Protein AF-A0A957KXE4-F1 (afdb_monomer_lite)

Sequence (363 aa):
RPVARRTVNRLFWLLVTSSTLFYLAFLLLGLVLGNSSLTKAIPIQIVVSLGQARALILAFSGTFLLISFWAYFTVLWRSLNWRSWREKIGEATPAGFWLASSFALLVGTFQGLLQIIPATAQILTLPEEIPNIHAQLNMIGGIMLALIGVVYLLLPDLVGQRPSARWRRFSLGGIAGGIAGYYVVTLATGLLRLGYLRQGLNDEAAAARLGWVAPTLAMITAIPMLLGYLAFGLAIWRSTADYRAAWWADMRQLPVRTNGVAAAWRQRIPITYLLAAEAMSGLFGFPGLGWILSGRPILGLPLMLTGPAVAWAVIPLLFSPYGDGPLLAWGRYALLVYLLVSTLLSVGGLWLSSYRTAAVKAS

Secondary structure (DSSP, 8-state):
-PPPHHHHHHHHHHHHHHHHHHHHHHHHHHHHHHHHHHTS---HHHHHHHHHHHHHHHHHHHHHHHHHHHHHHHHHHHHS-TTSHHHHHHTT-HHHHHHHHHHHHHHHHHHHHHHHSHHHHHHHHSSTHHHHHHHHIIIIIIIIHHHHHHHHHHHHHHHS-PPPHHHHHHHHHHHHHHHHHHHHHHHHHHHHHHHHHHTT--HHHHHHHHTTHHHHHHHHHHHHHHHHHHHHHHHHHHHTHHHHHHHHHHHHHHHHHHS-S--TTGGGS-HHHHHHHHHHHHHTT-TTHHHHHTT-HHHHHHHHHHHHHIIIIIHHHHT-TTS--TTGGGHHHHHHHHHHHHHHHHHHHHHHHHHHHHHHHH-

pLDDT: mean 90.98, std 8.26, range [59.59, 98.62]

Radius of gyration: 30.23 Å; chains: 1; bounding box: 57×40×86 Å

Structure (mmCIF, N/CA/C/O backbone):
data_AF-A0A957KXE4-F1
#
_entry.id   AF-A0A957KXE4-F1
#
loop_
_atom_site.group_PDB
_atom_site.id
_atom_site.type_symbol
_atom_site.label_atom_id
_atom_site.label_alt_id
_atom_site.label_comp_id
_atom_site.label_asym_id
_atom_site.label_entity_id
_atom_site.label_seq_id
_atom_site.pdbx_PDB_ins_code
_atom_site.Cartn_x
_atom_site.Cartn_y
_atom_site.Cartn_z
_atom_site.occupancy
_atom_site.B_iso_or_equiv
_atom_site.auth_seq_id
_atom_site.auth_comp_id
_atom_site.auth_asym_id
_atom_site.auth_atom_id
_atom_site.pdbx_PDB_model_num
ATOM 1 N N . ARG A 1 1 ? -25.237 -3.862 -15.528 1.00 75.06 1 ARG A N 1
ATOM 2 C CA . ARG A 1 1 ? -26.018 -5.116 -15.344 1.00 75.06 1 ARG A CA 1
ATOM 3 C C . ARG A 1 1 ? -25.285 -5.972 -14.320 1.00 75.06 1 ARG A C 1
ATOM 5 O O . ARG A 1 1 ? -24.058 -5.958 -14.377 1.00 75.06 1 ARG A O 1
ATOM 12 N N . PRO A 1 2 ? -25.977 -6.656 -13.394 1.00 81.81 2 PRO A N 1
ATOM 13 C CA . PRO A 1 2 ? -25.311 -7.542 -12.444 1.00 81.81 2 PRO A CA 1
ATOM 14 C C . PRO A 1 2 ? -24.561 -8.643 -13.204 1.00 81.81 2 PRO A C 1
ATOM 16 O O . PRO A 1 2 ? -25.082 -9.210 -14.166 1.00 81.81 2 PRO A O 1
ATOM 19 N N . VAL A 1 3 ? -23.315 -8.901 -12.811 1.00 89.50 3 VAL A N 1
ATOM 20 C CA . VAL A 1 3 ? -22.494 -9.963 -13.402 1.00 89.50 3 VAL A CA 1
ATOM 21 C C . VAL A 1 3 ? -22.917 -11.289 -12.778 1.00 89.50 3 VAL A C 1
ATOM 23 O O . VAL A 1 3 ? -23.012 -11.402 -11.558 1.00 89.50 3 VAL A O 1
ATOM 26 N N . ALA A 1 4 ? -23.171 -12.306 -13.604 1.00 93.94 4 ALA A N 1
ATOM 27 C CA . ALA A 1 4 ? -23.552 -13.624 -13.109 1.00 93.94 4 ALA A CA 1
ATOM 28 C C . ALA A 1 4 ? -22.468 -14.204 -12.181 1.00 93.94 4 ALA A C 1
ATOM 30 O O . ALA A 1 4 ? -21.282 -14.184 -12.520 1.00 93.94 4 ALA A O 1
ATOM 31 N N . ARG A 1 5 ? -22.875 -14.800 -11.050 1.00 93.38 5 ARG A N 1
ATOM 32 C CA . ARG A 1 5 ? -21.967 -15.405 -10.052 1.00 93.38 5 ARG A CA 1
ATOM 33 C C . ARG A 1 5 ? -20.969 -16.385 -10.676 1.00 93.38 5 ARG A C 1
ATOM 35 O O . ARG A 1 5 ? -19.795 -16.384 -10.326 1.00 93.38 5 ARG A O 1
ATOM 42 N N . ARG A 1 6 ? -21.413 -17.180 -11.656 1.00 95.69 6 ARG A N 1
ATOM 43 C CA . ARG A 1 6 ? -20.555 -18.117 -12.401 1.00 95.69 6 ARG A CA 1
ATOM 44 C C . ARG A 1 6 ? -19.406 -17.408 -13.127 1.00 95.69 6 ARG A C 1
ATOM 46 O O . ARG A 1 6 ? -18.293 -17.920 -13.136 1.00 95.69 6 ARG A O 1
ATOM 53 N N . THR A 1 7 ? -19.666 -16.246 -13.721 1.00 95.12 7 THR A N 1
ATOM 54 C CA . THR A 1 7 ? -18.649 -15.436 -14.407 1.00 95.12 7 THR A CA 1
ATOM 55 C C . THR A 1 7 ? -17.657 -14.854 -13.409 1.00 95.12 7 THR A C 1
ATOM 57 O O . THR A 1 7 ? -16.457 -14.945 -13.642 1.00 95.12 7 THR A O 1
ATOM 60 N N . VAL A 1 8 ? -18.141 -14.334 -12.276 1.00 93.00 8 VAL A N 1
ATOM 61 C CA . VAL A 1 8 ? -17.279 -13.829 -11.194 1.00 93.00 8 VAL A CA 1
ATOM 62 C C . VAL A 1 8 ? -16.362 -14.934 -10.664 1.00 93.00 8 VAL A C 1
ATOM 64 O O . VAL A 1 8 ? -15.154 -14.736 -10.603 1.00 93.00 8 VAL A O 1
ATOM 67 N N . ASN A 1 9 ? -16.900 -16.123 -10.376 1.00 95.19 9 ASN A N 1
ATOM 68 C CA . ASN A 1 9 ? -16.106 -17.259 -9.896 1.00 95.19 9 ASN A CA 1
ATOM 69 C C . ASN A 1 9 ? -15.035 -17.692 -10.908 1.00 95.19 9 ASN A C 1
ATOM 71 O O . ASN A 1 9 ? -13.909 -17.988 -10.522 1.00 95.19 9 ASN A O 1
ATOM 75 N N . ARG A 1 10 ? -15.368 -17.725 -12.205 1.00 96.31 10 ARG A N 1
ATOM 76 C CA . ARG A 1 10 ? -14.395 -18.046 -13.262 1.00 96.31 10 ARG A CA 1
ATOM 77 C C . ARG A 1 10 ? -13.278 -17.013 -13.333 1.00 96.31 10 ARG A C 1
ATOM 79 O O . ARG A 1 10 ? -12.122 -17.402 -13.403 1.00 96.31 10 ARG A O 1
ATOM 86 N N . LEU A 1 11 ? -13.620 -15.723 -13.295 1.00 95.38 11 LEU A N 1
ATOM 87 C CA . LEU A 1 11 ? -12.630 -14.647 -13.291 1.00 95.38 11 LEU A CA 1
ATOM 88 C C . LEU A 1 11 ? -11.724 -14.711 -12.068 1.00 95.38 11 LEU A C 1
ATOM 90 O O . LEU A 1 11 ? -10.522 -14.531 -12.211 1.00 95.38 11 LEU A O 1
ATOM 94 N N . PHE A 1 12 ? -12.290 -14.988 -10.893 1.00 94.44 12 PHE A N 1
ATOM 95 C CA . PHE A 1 12 ? -11.520 -15.149 -9.667 1.00 94.44 12 PHE A CA 1
ATOM 96 C C . PHE A 1 12 ? -10.456 -16.237 -9.826 1.00 94.44 12 PHE A C 1
ATOM 98 O O . PHE A 1 12 ? -9.275 -15.955 -9.665 1.00 94.44 12 PHE A O 1
ATOM 105 N N . TRP A 1 13 ? -10.853 -17.453 -10.212 1.00 96.81 13 TRP A N 1
ATOM 106 C CA . TRP A 1 13 ? -9.903 -18.555 -10.372 1.00 96.81 13 TRP A CA 1
ATOM 107 C C . TRP A 1 13 ? -8.899 -18.308 -11.493 1.00 96.81 13 TRP A C 1
ATOM 109 O O . TRP A 1 13 ? -7.718 -18.585 -11.320 1.00 96.81 13 TRP A O 1
ATOM 119 N N . LEU A 1 14 ? -9.344 -17.723 -12.605 1.00 96.12 14 LEU A N 1
ATOM 120 C CA . LEU A 1 14 ? -8.471 -17.353 -13.712 1.00 96.12 14 LEU A CA 1
ATOM 121 C C . LEU A 1 14 ? -7.381 -16.363 -13.257 1.00 96.12 14 LEU A C 1
ATOM 123 O O . LEU A 1 14 ? -6.202 -16.620 -13.483 1.00 96.12 14 LEU A O 1
ATOM 127 N N . LEU A 1 15 ? -7.762 -15.288 -12.553 1.00 94.25 15 LEU A N 1
ATOM 128 C CA . LEU A 1 15 ? -6.836 -14.289 -12.007 1.00 94.25 15 LEU A CA 1
ATOM 129 C C . LEU A 1 15 ? -5.910 -14.870 -10.936 1.00 94.25 15 LEU A C 1
ATOM 131 O O . LEU A 1 15 ? -4.712 -14.595 -10.969 1.00 94.25 15 LEU A O 1
ATOM 135 N N . VAL A 1 16 ? -6.437 -15.655 -9.992 1.00 95.25 16 VAL A N 1
ATOM 136 C CA . VAL A 1 16 ? -5.639 -16.269 -8.919 1.00 95.25 16 VAL A CA 1
ATOM 137 C C . VAL A 1 16 ? -4.594 -17.200 -9.516 1.00 95.25 16 VAL A C 1
ATOM 139 O O . VAL A 1 16 ? -3.406 -16.990 -9.296 1.00 95.25 16 VAL A O 1
ATOM 142 N N . THR A 1 17 ? -5.006 -18.172 -10.332 1.00 96.81 17 THR A N 1
ATOM 143 C CA . THR A 1 17 ? -4.082 -19.142 -10.926 1.00 96.81 17 THR A CA 1
ATOM 144 C C . THR A 1 17 ? -3.035 -18.457 -11.798 1.00 96.81 17 THR A C 1
ATOM 146 O O . THR A 1 17 ? -1.854 -18.783 -11.693 1.00 96.81 17 THR A O 1
ATOM 149 N N . SER A 1 18 ? -3.426 -17.476 -12.619 1.00 95.88 18 SER A N 1
ATOM 150 C CA . SER A 1 18 ? -2.467 -16.775 -13.472 1.00 95.88 18 SER A CA 1
ATOM 151 C C . SER A 1 18 ? -1.496 -15.895 -12.699 1.00 95.88 18 SER A C 1
ATOM 153 O O . SER A 1 18 ? -0.316 -15.848 -13.036 1.00 95.88 18 SER A O 1
ATOM 155 N N . SER A 1 19 ? -1.970 -15.224 -11.647 1.00 92.50 19 SER A N 1
ATOM 156 C CA . SER A 1 19 ? -1.114 -14.401 -10.790 1.00 92.50 19 SER A CA 1
ATOM 157 C C . SER A 1 19 ? -0.135 -15.283 -10.024 1.00 92.50 19 SER A C 1
ATOM 159 O O . SER A 1 19 ? 1.059 -15.005 -10.027 1.00 92.50 19 SER A O 1
ATOM 161 N N . THR A 1 20 ? -0.607 -16.385 -9.433 1.00 94.12 20 THR A N 1
ATOM 162 C CA . THR A 1 20 ? 0.252 -17.360 -8.751 1.00 94.12 20 THR A CA 1
ATOM 163 C C . THR A 1 20 ? 1.313 -17.914 -9.692 1.00 94.12 20 THR A C 1
ATOM 165 O O . THR A 1 20 ? 2.481 -17.919 -9.325 1.00 94.12 20 THR A O 1
ATOM 168 N N . LEU A 1 21 ? 0.942 -18.321 -10.911 1.00 94.69 21 LEU A N 1
ATOM 169 C CA . LEU A 1 21 ? 1.895 -18.818 -11.905 1.00 94.69 21 LEU A CA 1
ATOM 170 C C . LEU A 1 21 ? 2.976 -17.775 -12.228 1.00 94.69 21 LEU A C 1
ATOM 172 O O . LEU A 1 21 ? 4.161 -18.098 -12.237 1.00 94.69 21 LEU A O 1
ATOM 176 N N . PHE A 1 22 ? 2.573 -16.526 -12.465 1.00 90.81 22 PHE A N 1
ATOM 177 C CA . PHE A 1 22 ? 3.483 -15.432 -12.797 1.00 90.81 22 PHE A CA 1
ATOM 178 C C . PHE A 1 22 ? 4.426 -15.071 -11.644 1.00 90.81 22 PHE A C 1
ATOM 180 O O . PHE A 1 22 ? 5.641 -15.014 -11.831 1.00 90.81 22 PHE A O 1
ATOM 187 N N . TYR A 1 23 ? 3.900 -14.882 -10.432 1.00 90.00 23 TYR A N 1
ATOM 188 C CA . TYR A 1 23 ? 4.727 -14.555 -9.269 1.00 90.00 23 TYR A CA 1
ATOM 189 C C . TYR A 1 23 ? 5.624 -15.717 -8.847 1.00 90.00 23 TYR A C 1
ATOM 191 O O . TYR A 1 23 ? 6.766 -15.484 -8.459 1.00 90.00 23 TYR A O 1
ATOM 199 N N . LEU A 1 24 ? 5.154 -16.962 -8.966 1.00 92.44 24 LEU A N 1
ATOM 200 C CA . LEU A 1 24 ? 5.981 -18.137 -8.706 1.00 92.44 24 LEU A CA 1
ATOM 201 C C . LEU A 1 24 ? 7.117 -18.244 -9.728 1.00 92.44 24 LEU A C 1
ATOM 203 O O . LEU A 1 24 ? 8.249 -18.508 -9.336 1.00 92.44 24 LEU A O 1
ATOM 207 N N . ALA A 1 25 ? 6.852 -17.974 -11.010 1.00 90.31 25 ALA A N 1
ATOM 208 C CA . ALA A 1 25 ? 7.895 -17.900 -12.027 1.00 90.31 25 ALA A CA 1
ATOM 209 C C . ALA A 1 25 ? 8.954 -16.845 -11.672 1.00 90.31 25 ALA A C 1
ATOM 211 O O . ALA A 1 25 ? 10.142 -17.159 -11.660 1.00 90.31 25 ALA A O 1
ATOM 212 N N . PHE A 1 26 ? 8.539 -15.623 -11.319 1.00 84.88 26 PHE A N 1
ATOM 213 C CA . PHE A 1 26 ? 9.457 -14.564 -10.883 1.00 84.88 26 PHE A CA 1
ATOM 214 C C . PHE A 1 26 ? 10.269 -14.954 -9.647 1.00 84.88 26 PHE A C 1
ATOM 216 O O . PHE A 1 26 ? 11.482 -14.757 -9.635 1.00 84.88 26 PHE A O 1
ATOM 223 N N . LEU A 1 27 ? 9.618 -15.521 -8.630 1.00 88.38 27 LEU A N 1
ATOM 224 C CA . LEU A 1 27 ? 10.270 -15.945 -7.396 1.00 88.38 27 LEU A CA 1
ATOM 225 C C . LEU A 1 27 ? 11.305 -17.037 -7.669 1.00 88.38 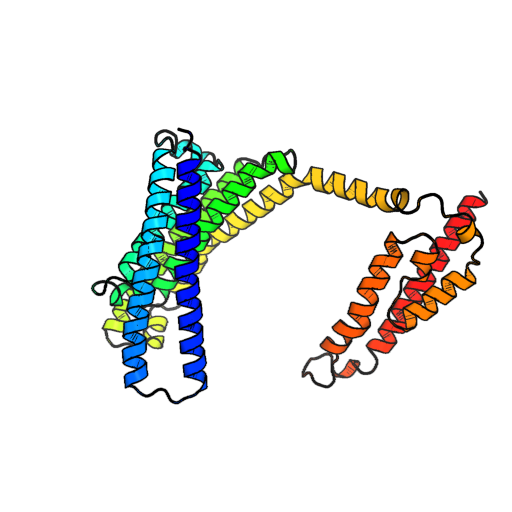27 LEU A C 1
ATOM 227 O O . LEU A 1 27 ? 12.456 -16.893 -7.276 1.00 88.38 27 LEU A O 1
ATOM 231 N N . LEU A 1 28 ? 10.920 -18.106 -8.368 1.00 89.38 28 LEU A N 1
ATOM 232 C CA . LEU A 1 28 ? 11.814 -19.227 -8.656 1.00 89.38 28 LEU A CA 1
ATOM 233 C C . LEU A 1 28 ? 12.990 -18.795 -9.533 1.00 89.38 28 LEU A C 1
ATOM 235 O O . LEU A 1 28 ? 14.130 -19.129 -9.227 1.00 89.38 28 LEU A O 1
ATOM 239 N N . LEU A 1 29 ? 12.743 -18.004 -10.580 1.00 86.00 29 LEU A N 1
ATOM 240 C CA . LEU A 1 29 ? 13.810 -17.462 -11.423 1.00 86.00 29 LEU A CA 1
ATOM 241 C C . LEU A 1 29 ? 14.727 -16.521 -10.633 1.00 86.00 29 LEU A C 1
ATOM 243 O O . LEU A 1 29 ? 15.942 -16.577 -10.801 1.00 86.00 29 LEU A O 1
ATOM 247 N N . GLY A 1 30 ? 14.164 -15.694 -9.750 1.00 82.44 30 GLY A N 1
ATOM 248 C CA . GLY A 1 30 ? 14.918 -14.827 -8.848 1.00 82.44 30 GLY A CA 1
ATOM 249 C C . GLY A 1 30 ? 15.798 -15.614 -7.877 1.00 82.44 30 GLY A C 1
ATOM 250 O O . GLY A 1 30 ? 16.966 -15.275 -7.714 1.00 82.44 30 GLY A O 1
ATOM 251 N N . LEU A 1 31 ? 15.282 -16.701 -7.295 1.00 83.44 31 LEU A N 1
ATOM 252 C CA . LEU A 1 31 ? 16.036 -17.600 -6.416 1.00 83.44 31 LEU A CA 1
ATOM 253 C C . LEU A 1 31 ? 17.154 -18.326 -7.168 1.00 83.44 31 LEU A C 1
ATOM 255 O O . LEU A 1 31 ? 18.276 -18.390 -6.673 1.00 83.44 31 LEU A O 1
ATOM 259 N N . VAL A 1 32 ? 16.880 -18.827 -8.376 1.00 83.50 32 VAL A N 1
ATOM 260 C CA . VAL A 1 32 ? 17.896 -19.466 -9.225 1.00 83.50 32 VAL A CA 1
ATOM 261 C C . VAL A 1 32 ? 19.005 -18.471 -9.566 1.00 83.50 32 VAL A C 1
ATOM 263 O O . VAL A 1 32 ? 20.179 -18.783 -9.375 1.00 83.50 32 VAL A O 1
ATOM 266 N N . LEU A 1 33 ? 18.662 -17.258 -10.010 1.00 78.62 33 LEU A N 1
ATOM 267 C CA . LEU A 1 33 ? 19.642 -16.216 -10.338 1.00 78.62 33 LEU A CA 1
ATOM 268 C C . LEU A 1 33 ? 20.429 -15.750 -9.108 1.00 78.62 33 LEU A C 1
ATOM 270 O O . LEU A 1 33 ? 21.646 -15.606 -9.189 1.00 78.62 33 LEU A O 1
ATOM 274 N N . GLY A 1 34 ? 19.751 -15.553 -7.976 1.00 79.00 34 GLY A N 1
ATOM 275 C CA . GLY A 1 34 ? 20.368 -15.144 -6.715 1.00 79.00 34 GLY A CA 1
ATOM 276 C C . GLY A 1 34 ? 21.318 -16.202 -6.156 1.00 79.00 34 GLY A C 1
ATOM 277 O O . GLY A 1 34 ? 22.427 -15.880 -5.750 1.00 79.00 34 GLY A O 1
ATOM 278 N N . ASN A 1 35 ? 20.941 -17.481 -6.201 1.00 78.88 35 ASN A N 1
ATOM 279 C CA . ASN A 1 35 ? 21.843 -18.568 -5.821 1.00 78.88 35 ASN A CA 1
ATOM 280 C C . ASN A 1 35 ? 23.071 -18.615 -6.741 1.00 78.88 35 ASN A C 1
ATOM 282 O O . ASN A 1 35 ? 24.197 -18.788 -6.287 1.00 78.88 35 ASN A O 1
ATOM 286 N N . SER A 1 36 ? 22.855 -18.400 -8.038 1.00 72.94 36 SER A N 1
ATOM 287 C CA . SER A 1 36 ? 23.926 -18.489 -9.025 1.00 72.94 36 SER A CA 1
ATOM 288 C C . SER A 1 36 ? 24.916 -17.313 -8.960 1.00 72.94 36 SER A C 1
ATOM 290 O O . SER A 1 36 ? 26.088 -17.482 -9.296 1.00 72.94 36 SER A O 1
ATOM 292 N N . SER A 1 37 ? 24.486 -16.127 -8.507 1.00 72.88 37 SER A N 1
ATOM 293 C CA . SER A 1 37 ? 25.384 -14.985 -8.277 1.00 72.88 37 SER A CA 1
ATOM 294 C C . SER A 1 37 ? 26.256 -15.164 -7.029 1.00 72.88 37 SER A C 1
ATOM 296 O O . SER A 1 37 ? 27.399 -14.706 -7.012 1.00 72.88 37 SER A O 1
ATOM 298 N N . LEU A 1 38 ? 25.762 -15.883 -6.016 1.00 77.00 38 LEU A N 1
ATOM 299 C CA . LEU A 1 38 ? 26.518 -16.211 -4.804 1.00 77.00 38 LEU A CA 1
ATOM 300 C C . LEU A 1 38 ? 27.624 -17.244 -5.063 1.00 77.00 38 LEU A C 1
ATOM 302 O O . LEU A 1 38 ? 28.691 -17.161 -4.457 1.00 77.00 38 LEU A O 1
ATOM 306 N N . THR A 1 39 ? 27.419 -18.185 -5.990 1.00 72.94 39 THR A N 1
ATOM 307 C CA . THR A 1 39 ? 28.372 -19.278 -6.255 1.00 72.94 39 THR A CA 1
ATOM 308 C C . THR A 1 39 ? 29.521 -18.919 -7.211 1.00 72.94 39 THR A C 1
ATOM 310 O O . THR A 1 39 ? 30.342 -19.784 -7.497 1.00 72.94 39 THR A O 1
ATOM 313 N N . LYS A 1 40 ? 29.613 -17.669 -7.704 1.00 59.59 40 LYS A N 1
ATOM 314 C CA . LYS A 1 40 ? 30.686 -17.087 -8.562 1.00 59.59 40 LYS A CA 1
ATOM 315 C C . LYS A 1 40 ? 31.132 -17.867 -9.818 1.00 59.59 40 LYS A C 1
ATOM 317 O O . LYS A 1 40 ? 31.995 -17.384 -10.544 1.00 59.59 40 LYS A O 1
ATOM 322 N N . ALA A 1 41 ? 30.539 -19.010 -10.135 1.00 60.56 41 ALA A N 1
ATOM 323 C CA . ALA A 1 41 ? 30.912 -19.833 -11.278 1.00 60.56 41 ALA A CA 1
ATOM 324 C C . ALA A 1 41 ? 29.656 -20.378 -11.963 1.00 60.56 41 ALA A C 1
ATOM 326 O O . ALA A 1 41 ? 29.192 -21.475 -11.663 1.00 60.56 41 ALA A O 1
ATOM 327 N N . ILE A 1 42 ? 29.101 -19.605 -12.897 1.00 60.12 42 ILE A N 1
ATOM 328 C CA . ILE A 1 42 ? 28.155 -20.145 -13.874 1.00 60.12 42 ILE A CA 1
ATOM 329 C C . ILE A 1 42 ? 28.897 -20.238 -15.210 1.00 60.12 42 ILE A C 1
ATOM 331 O O . ILE A 1 42 ? 29.325 -19.207 -15.733 1.00 60.12 42 ILE A O 1
ATOM 335 N N . PRO A 1 43 ? 29.042 -21.437 -15.794 1.00 68.25 43 PRO A N 1
ATOM 336 C CA . PRO A 1 43 ? 29.474 -21.587 -17.176 1.00 68.25 43 PRO A CA 1
ATOM 337 C C . PRO A 1 43 ? 28.597 -20.743 -18.111 1.00 68.25 43 PRO A C 1
ATOM 339 O O . PRO A 1 43 ? 27.371 -20.754 -17.995 1.00 68.25 43 PRO A O 1
ATOM 342 N N . ILE A 1 44 ? 29.202 -20.047 -19.077 1.00 62.66 44 ILE A N 1
ATOM 343 C CA . ILE A 1 44 ? 28.499 -19.148 -20.015 1.00 62.66 44 ILE A CA 1
ATOM 344 C C . ILE A 1 44 ? 27.326 -19.859 -20.722 1.00 62.66 44 ILE A C 1
ATOM 346 O O . ILE A 1 44 ? 26.274 -19.257 -20.930 1.00 62.66 44 ILE A O 1
ATOM 350 N N . GLN A 1 45 ? 27.443 -21.160 -21.017 1.00 62.91 45 GLN A N 1
ATOM 351 C CA . GLN A 1 45 ? 26.353 -21.939 -21.624 1.00 62.91 45 GLN A CA 1
ATOM 352 C C . GLN A 1 45 ? 25.116 -22.077 -20.716 1.00 62.91 45 GLN A C 1
ATOM 354 O O . GLN A 1 45 ? 23.983 -22.081 -21.205 1.00 62.91 45 GLN A O 1
ATOM 359 N N . ILE A 1 46 ? 25.305 -22.146 -19.395 1.00 64.75 46 ILE A N 1
ATOM 360 C CA . ILE A 1 46 ? 24.203 -22.181 -18.426 1.00 64.75 46 ILE A CA 1
ATOM 361 C C . ILE A 1 46 ? 23.536 -20.801 -18.349 1.00 64.75 46 ILE A C 1
ATOM 363 O O . ILE A 1 46 ? 22.316 -20.721 -18.307 1.00 64.75 46 ILE A O 1
ATOM 367 N N . VAL A 1 47 ? 24.297 -19.707 -18.452 1.00 63.09 47 VAL A N 1
ATOM 368 C CA . VAL A 1 47 ? 23.734 -18.343 -18.510 1.00 63.09 47 VAL A CA 1
ATOM 369 C C . VAL A 1 47 ? 22.854 -18.147 -19.751 1.00 63.09 47 VAL A C 1
ATOM 371 O O . VAL A 1 47 ? 21.756 -17.601 -19.647 1.00 63.09 47 VAL A O 1
ATOM 374 N N . VAL A 1 48 ? 23.296 -18.627 -20.918 1.00 64.50 48 VAL A N 1
ATOM 375 C CA . VAL A 1 48 ? 22.543 -18.508 -22.180 1.00 64.50 48 VAL A CA 1
ATOM 376 C C . VAL A 1 48 ? 21.270 -19.361 -22.165 1.00 64.50 48 VAL A C 1
ATOM 378 O O . VAL A 1 48 ? 20.194 -18.863 -22.503 1.00 64.50 48 VAL A O 1
ATOM 381 N N . SER A 1 49 ? 21.362 -20.623 -21.735 1.00 67.06 49 SER A N 1
ATOM 382 C CA . SER A 1 49 ? 20.202 -21.525 -21.650 1.00 67.06 49 SER A CA 1
ATOM 383 C C . SER A 1 49 ? 19.195 -21.086 -20.582 1.00 67.06 49 SER A C 1
ATOM 385 O O . SER A 1 49 ? 17.993 -21.054 -20.853 1.00 67.06 49 SER A O 1
ATOM 387 N N . LEU A 1 50 ? 19.665 -20.641 -19.409 1.00 72.00 50 LEU A N 1
ATOM 388 C CA . LEU A 1 50 ? 18.814 -20.015 -18.394 1.00 72.00 50 LEU A CA 1
ATOM 389 C C . LEU A 1 50 ? 18.175 -18.730 -18.917 1.00 72.00 50 LEU A C 1
ATOM 391 O O . LEU A 1 50 ? 17.017 -18.478 -18.609 1.00 72.00 50 LEU A O 1
ATOM 395 N N . GLY A 1 51 ? 18.880 -17.939 -19.729 1.00 74.94 51 GLY A N 1
ATOM 396 C CA . GLY A 1 51 ? 18.339 -16.734 -20.358 1.00 74.94 51 GLY A CA 1
ATOM 397 C C . GLY A 1 51 ? 17.142 -17.024 -21.269 1.00 74.94 51 GLY A C 1
ATOM 398 O O . GLY A 1 51 ? 16.098 -16.385 -21.133 1.00 74.94 51 GLY A O 1
ATOM 399 N N . GLN A 1 52 ? 17.259 -18.023 -22.150 1.00 75.75 52 GLN A N 1
ATOM 400 C CA . GLN A 1 52 ? 16.171 -18.430 -23.049 1.00 75.75 52 GLN A CA 1
ATOM 401 C C . GLN A 1 52 ? 14.994 -19.058 -22.290 1.00 75.75 52 GLN A C 1
ATOM 403 O O . GLN A 1 52 ? 13.847 -18.654 -22.488 1.00 75.75 52 GLN A O 1
ATOM 408 N N . ALA A 1 53 ? 15.267 -20.000 -21.380 1.00 82.12 53 ALA A N 1
ATOM 409 C CA . ALA A 1 53 ? 14.233 -20.641 -20.570 1.00 82.12 53 ALA A CA 1
ATOM 410 C C . ALA A 1 53 ? 13.496 -19.622 -19.688 1.00 82.12 53 ALA A C 1
ATOM 412 O O . ALA A 1 53 ? 12.268 -19.629 -19.620 1.00 82.12 53 ALA A O 1
ATOM 413 N N . ARG A 1 54 ? 14.230 -18.682 -19.078 1.00 82.50 54 ARG A N 1
ATOM 414 C CA . ARG A 1 54 ? 13.669 -17.559 -18.318 1.00 82.50 54 ARG A CA 1
ATOM 415 C C . ARG A 1 54 ? 12.711 -16.738 -19.170 1.00 82.50 54 ARG A C 1
ATOM 417 O O . ARG A 1 54 ? 11.592 -16.483 -18.733 1.00 82.50 54 ARG A O 1
ATOM 424 N N . ALA A 1 55 ? 13.144 -16.315 -20.358 1.00 79.62 55 ALA A N 1
ATOM 425 C CA . ALA A 1 55 ? 12.321 -15.500 -21.243 1.00 79.62 55 ALA A CA 1
ATOM 426 C C . ALA A 1 55 ? 11.021 -16.225 -21.620 1.00 79.62 55 ALA A C 1
ATOM 428 O O . ALA A 1 55 ? 9.949 -15.631 -21.536 1.00 79.62 55 ALA A O 1
ATOM 429 N N . LEU A 1 56 ? 11.098 -17.520 -21.942 1.00 85.00 56 LEU A N 1
ATOM 430 C CA . LEU A 1 56 ? 9.928 -18.338 -22.271 1.00 85.00 56 LEU A CA 1
ATOM 431 C C . LEU A 1 56 ? 8.976 -18.517 -21.082 1.00 85.00 56 LEU A C 1
ATOM 433 O O . LEU A 1 56 ? 7.773 -18.323 -21.237 1.00 85.00 56 LEU A O 1
ATOM 437 N N . ILE A 1 57 ? 9.492 -18.839 -19.892 1.00 88.00 57 ILE A N 1
ATOM 438 C CA . ILE A 1 57 ? 8.678 -19.016 -18.678 1.00 88.00 57 ILE A CA 1
ATOM 439 C C . ILE A 1 57 ? 7.958 -17.709 -18.314 1.00 88.00 57 ILE A C 1
ATOM 441 O O . ILE A 1 57 ? 6.762 -17.717 -18.006 1.00 88.00 57 ILE A O 1
ATOM 445 N N . LEU A 1 58 ? 8.664 -16.575 -18.368 1.00 86.31 58 LEU A N 1
ATOM 446 C CA . LEU A 1 58 ? 8.086 -15.260 -18.081 1.00 86.31 58 LEU A CA 1
ATOM 447 C C . LEU A 1 58 ? 7.076 -14.835 -19.150 1.00 86.31 58 LEU A C 1
ATOM 449 O O . LEU A 1 58 ? 6.009 -14.336 -18.803 1.00 86.31 58 LEU A O 1
ATOM 453 N N . ALA A 1 59 ? 7.363 -15.074 -20.431 1.00 85.62 59 ALA A N 1
ATOM 454 C CA . ALA A 1 59 ? 6.432 -14.780 -21.516 1.00 85.62 59 ALA A CA 1
ATOM 455 C C . ALA A 1 59 ? 5.157 -15.627 -21.407 1.00 85.62 59 ALA A C 1
ATOM 457 O O . ALA A 1 59 ? 4.053 -15.096 -21.527 1.00 85.62 59 ALA A O 1
ATOM 458 N N . PHE A 1 60 ? 5.287 -16.926 -21.126 1.00 90.75 60 PHE A N 1
ATOM 459 C CA . PHE A 1 60 ? 4.156 -17.837 -20.964 1.00 90.75 60 PHE A CA 1
ATOM 460 C C . PHE A 1 60 ? 3.277 -17.444 -19.771 1.00 90.75 60 PHE A C 1
ATOM 462 O O . PHE A 1 60 ? 2.077 -17.203 -19.925 1.00 90.75 60 PHE A O 1
ATOM 469 N N . SER A 1 61 ? 3.877 -17.322 -18.584 1.00 92.12 61 SER A N 1
ATOM 470 C CA . SER A 1 61 ? 3.147 -16.952 -17.368 1.00 92.12 61 SER A CA 1
ATOM 471 C C . SER A 1 61 ? 2.559 -15.538 -17.452 1.00 92.12 61 SER A C 1
ATOM 473 O O . SER A 1 61 ? 1.412 -15.322 -17.055 1.00 92.12 61 SER A O 1
ATOM 475 N N . GLY A 1 62 ? 3.294 -14.594 -18.048 1.00 88.69 62 GLY A N 1
ATOM 476 C CA . GLY A 1 62 ? 2.841 -13.227 -18.297 1.00 88.69 62 GLY A CA 1
ATOM 477 C C . GLY A 1 62 ? 1.676 -13.157 -19.282 1.00 88.69 62 GLY A C 1
ATOM 478 O O . GLY A 1 62 ? 0.718 -12.428 -19.039 1.00 88.69 62 GLY A O 1
ATOM 479 N N . THR A 1 63 ? 1.692 -13.965 -20.346 1.00 89.81 63 THR A N 1
ATOM 480 C CA . THR A 1 63 ? 0.580 -14.055 -21.309 1.00 89.81 63 THR A CA 1
ATOM 481 C C . THR A 1 63 ? -0.684 -14.580 -20.640 1.00 89.81 63 THR A C 1
ATOM 483 O O . THR A 1 63 ? -1.768 -14.036 -20.851 1.00 89.81 63 THR A O 1
ATOM 486 N N . PHE A 1 64 ? -0.563 -15.602 -19.790 1.00 93.31 64 PHE A N 1
ATOM 487 C CA . PHE A 1 64 ? -1.713 -16.137 -19.066 1.00 93.31 64 PHE A CA 1
ATOM 488 C C . PHE A 1 64 ? -2.307 -15.089 -18.113 1.00 93.31 64 PHE A C 1
ATOM 490 O O . PHE A 1 64 ? -3.519 -14.881 -18.102 1.00 93.31 64 PHE A O 1
ATOM 497 N N . LEU A 1 65 ? -1.456 -14.353 -17.387 1.00 93.00 65 LEU A N 1
ATOM 498 C CA . LEU A 1 65 ? -1.880 -13.234 -16.543 1.00 93.00 65 LEU A CA 1
ATOM 499 C C . LEU A 1 65 ? -2.547 -12.108 -17.346 1.00 93.00 65 LEU A C 1
ATOM 501 O O . LEU A 1 65 ? -3.574 -11.572 -16.924 1.00 93.00 65 LEU A O 1
ATOM 505 N N . LEU A 1 66 ? -2.011 -11.783 -18.523 1.00 91.56 66 LEU A N 1
ATOM 506 C CA . LEU A 1 66 ? -2.579 -10.784 -19.422 1.00 91.56 66 LEU A CA 1
ATOM 507 C C . LEU A 1 66 ? -3.990 -11.178 -19.876 1.00 91.56 66 LEU A C 1
ATOM 509 O O . LEU A 1 66 ? -4.913 -10.374 -19.762 1.00 91.56 66 LEU A O 1
ATOM 513 N N . ILE A 1 67 ? -4.186 -12.424 -20.316 1.00 93.19 67 ILE A N 1
ATOM 514 C CA . ILE A 1 67 ? -5.505 -12.946 -20.712 1.00 93.19 67 ILE A CA 1
ATOM 515 C C . ILE A 1 67 ? -6.506 -12.811 -19.556 1.00 93.19 67 ILE A C 1
ATOM 517 O O . ILE A 1 67 ? -7.629 -12.340 -19.762 1.00 93.19 67 ILE A O 1
ATOM 521 N N . SER A 1 68 ? -6.096 -13.159 -18.333 1.00 94.25 68 SER A N 1
ATOM 522 C CA . SER A 1 68 ? -6.925 -13.020 -17.132 1.00 94.25 68 SER A CA 1
ATOM 523 C C . SER A 1 68 ? -7.349 -11.574 -16.875 1.00 94.25 68 SER A C 1
ATOM 525 O O . SER A 1 68 ? -8.533 -11.308 -16.647 1.00 94.25 68 SER A O 1
ATOM 527 N N . PHE A 1 69 ? -6.410 -10.624 -16.952 1.00 92.00 69 PHE A N 1
ATOM 528 C CA . PHE A 1 69 ? -6.710 -9.201 -16.782 1.00 92.00 69 PHE A CA 1
ATOM 529 C C . PHE A 1 69 ? -7.644 -8.671 -17.869 1.00 92.00 69 PHE A C 1
ATOM 531 O O . PHE A 1 69 ? -8.578 -7.931 -17.569 1.00 92.00 69 PHE A O 1
ATOM 538 N N . TRP A 1 70 ? -7.467 -9.090 -19.119 1.00 91.69 70 TRP A N 1
ATOM 539 C CA . TRP A 1 70 ? -8.319 -8.651 -20.224 1.00 91.69 70 TRP A CA 1
ATOM 540 C C . TRP A 1 70 ? -9.736 -9.221 -20.138 1.00 91.69 70 TRP A C 1
ATOM 542 O O . TRP A 1 70 ? -10.712 -8.509 -20.401 1.00 91.69 70 TRP A O 1
ATOM 552 N N . ALA A 1 71 ? -9.882 -10.470 -19.691 1.00 93.69 71 ALA A N 1
ATOM 553 C CA . ALA A 1 71 ? -11.185 -11.039 -19.360 1.00 93.69 71 ALA A CA 1
ATOM 554 C C . ALA A 1 71 ? -11.862 -10.246 -18.227 1.00 93.69 71 ALA A C 1
ATOM 556 O O . ALA A 1 71 ? -13.051 -9.919 -18.318 1.00 93.69 71 ALA A O 1
ATOM 557 N N . TYR A 1 72 ? -11.098 -9.876 -17.194 1.00 92.00 72 TYR A N 1
ATOM 558 C CA . TY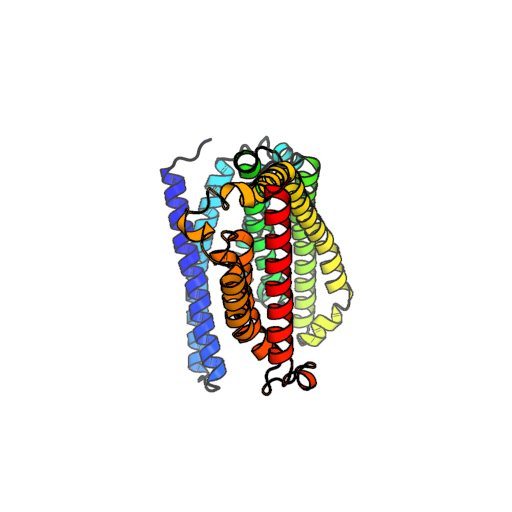R A 1 72 ? -11.562 -9.021 -16.105 1.00 92.00 72 TYR A CA 1
ATOM 559 C C . TYR A 1 72 ? -12.014 -7.638 -16.601 1.00 92.00 72 TYR A C 1
ATOM 561 O O . TYR A 1 72 ? -13.148 -7.247 -16.317 1.00 92.00 72 TYR A O 1
ATOM 569 N N . PHE A 1 73 ? -11.208 -6.932 -17.405 1.00 91.25 73 PHE A N 1
ATOM 570 C CA . PHE A 1 73 ? -11.581 -5.629 -17.971 1.00 91.25 73 PHE A CA 1
ATOM 571 C C . PHE A 1 73 ? -12.835 -5.726 -18.829 1.00 91.25 73 PHE A C 1
ATOM 573 O O . PHE A 1 73 ? -13.734 -4.901 -18.694 1.00 91.25 73 PHE A O 1
ATOM 580 N N . THR A 1 74 ? -12.948 -6.770 -19.652 1.00 91.38 74 THR A N 1
ATOM 581 C CA . THR A 1 74 ? -14.124 -6.995 -20.500 1.00 91.38 74 THR A CA 1
ATOM 582 C C . THR A 1 74 ? -15.397 -7.092 -19.664 1.00 91.38 74 THR A C 1
ATOM 584 O O . THR A 1 74 ? -16.407 -6.465 -19.985 1.00 91.38 74 THR A O 1
ATOM 587 N N . VAL A 1 75 ? -15.370 -7.859 -18.573 1.00 91.88 75 VAL A N 1
ATOM 588 C CA . VAL A 1 75 ? -16.531 -8.006 -17.686 1.00 91.88 75 VAL A CA 1
ATOM 589 C C . VAL A 1 75 ? -16.803 -6.720 -16.911 1.00 91.88 75 VAL A C 1
ATOM 591 O O . VAL A 1 75 ? -17.958 -6.291 -16.843 1.00 91.88 75 VAL A O 1
ATOM 594 N N . LEU A 1 76 ? -15.762 -6.071 -16.387 1.00 88.94 76 LEU A N 1
ATOM 595 C CA . LEU A 1 76 ? -15.884 -4.817 -15.654 1.00 88.94 76 LEU A CA 1
ATOM 596 C C . LEU A 1 76 ? -16.507 -3.734 -16.545 1.00 88.94 76 LEU A C 1
ATOM 598 O O . LEU A 1 76 ? -17.557 -3.185 -16.215 1.00 88.94 76 LEU A O 1
ATOM 602 N N . TRP A 1 77 ? -15.930 -3.478 -17.715 1.00 88.75 77 TRP A N 1
ATOM 603 C CA . TRP A 1 77 ? -16.363 -2.428 -18.634 1.00 88.75 77 TRP A CA 1
ATOM 604 C C . TRP A 1 77 ? -17.740 -2.690 -19.242 1.00 88.75 77 TRP A C 1
ATOM 606 O O . TRP A 1 77 ? -18.529 -1.758 -19.363 1.00 88.75 77 TRP A O 1
ATOM 616 N N . ARG A 1 78 ? -18.102 -3.952 -19.513 1.00 89.19 78 ARG A N 1
ATOM 617 C CA . ARG A 1 78 ? -19.481 -4.310 -19.904 1.00 89.19 78 ARG A CA 1
ATOM 618 C C . ARG A 1 78 ? -20.497 -4.095 -18.785 1.00 89.19 78 ARG A C 1
ATOM 620 O O . ARG A 1 78 ? -21.675 -3.862 -19.055 1.00 89.19 78 ARG A O 1
ATOM 627 N N . SER A 1 79 ? -20.080 -4.223 -17.526 1.00 86.75 79 SER A N 1
ATOM 628 C CA . SER A 1 79 ? -20.973 -4.020 -16.381 1.00 86.75 79 SER A CA 1
ATOM 629 C C . SER A 1 79 ? -21.155 -2.540 -16.025 1.00 86.75 79 SER A C 1
ATOM 631 O O . SER A 1 79 ? -22.192 -2.173 -15.457 1.00 86.75 79 SER A O 1
ATOM 633 N N . LEU A 1 80 ? -20.195 -1.695 -16.411 1.00 82.44 80 LEU A N 1
ATOM 634 C CA . LEU A 1 80 ? -20.201 -0.252 -16.207 1.00 82.44 80 LEU A CA 1
ATOM 635 C C . LEU A 1 80 ? -21.157 0.460 -17.174 1.00 82.44 80 LEU A C 1
ATOM 637 O O . LEU A 1 80 ? -21.119 0.283 -18.387 1.00 82.44 80 LEU A O 1
ATOM 641 N N . ASN A 1 81 ? -22.000 1.341 -16.630 1.00 84.31 81 ASN A N 1
ATOM 642 C CA . ASN A 1 81 ? -22.752 2.292 -17.444 1.00 84.31 81 ASN A CA 1
ATOM 643 C C . ASN A 1 81 ? -21.808 3.397 -17.945 1.00 84.31 81 ASN A C 1
ATOM 645 O O . ASN A 1 81 ? -21.520 4.347 -17.215 1.00 84.31 81 ASN A O 1
ATOM 649 N N . TRP A 1 82 ? -21.350 3.276 -19.192 1.00 83.88 82 TRP A N 1
ATOM 650 C CA . TRP A 1 82 ? -20.434 4.224 -19.833 1.00 83.88 82 TRP A CA 1
ATOM 651 C C . TRP A 1 82 ? -21.044 5.600 -20.114 1.00 83.88 82 TRP A C 1
ATOM 653 O O . TRP A 1 82 ? -20.368 6.465 -20.646 1.00 83.88 82 TRP A O 1
ATOM 663 N N . ARG A 1 83 ? -22.317 5.845 -19.791 1.00 87.69 83 ARG A N 1
ATOM 664 C CA . ARG A 1 83 ? -22.896 7.196 -19.869 1.00 87.69 83 ARG A CA 1
ATOM 665 C C . ARG A 1 83 ? -22.649 8.000 -18.594 1.00 87.69 83 ARG A C 1
ATOM 667 O O . ARG A 1 83 ? -22.522 9.214 -18.656 1.00 87.69 83 ARG A O 1
ATOM 674 N N . SER A 1 84 ? -22.496 7.323 -17.454 1.00 91.19 84 SER A N 1
ATOM 675 C CA . SER A 1 84 ? -22.370 7.952 -16.132 1.00 91.19 84 SER A CA 1
ATOM 676 C C . SER A 1 84 ? -20.923 7.996 -15.613 1.00 91.19 84 SER A C 1
ATOM 678 O O . SER A 1 84 ? -20.700 8.182 -14.418 1.00 91.19 84 SER A O 1
ATOM 680 N N . TRP A 1 85 ? -19.914 7.725 -16.448 1.00 91.00 85 TRP A N 1
ATOM 681 C CA . TRP A 1 85 ? -18.524 7.641 -15.973 1.00 91.00 85 TRP A CA 1
ATOM 682 C C . TRP A 1 85 ? -17.993 8.999 -15.501 1.00 91.00 85 TRP A C 1
ATOM 684 O O . TRP A 1 85 ? -17.328 9.061 -14.470 1.00 91.00 85 TRP A O 1
ATOM 694 N N . ARG A 1 86 ? -18.338 10.084 -16.211 1.00 93.62 86 ARG A N 1
ATOM 695 C CA . ARG A 1 86 ? -17.936 11.452 -15.847 1.00 93.62 86 ARG A CA 1
ATOM 696 C C . ARG A 1 86 ? -18.466 11.839 -14.476 1.00 93.62 86 ARG A C 1
ATOM 698 O O . ARG A 1 86 ? -17.715 12.356 -13.663 1.00 93.62 86 ARG A O 1
ATOM 705 N N . GLU A 1 87 ? -19.729 11.525 -14.216 1.00 94.69 87 GLU A N 1
ATOM 706 C CA . GLU A 1 87 ? -20.372 11.718 -12.917 1.00 94.69 87 GLU A CA 1
ATOM 707 C C . GLU A 1 87 ? -19.676 10.881 -11.837 1.00 94.69 87 GLU A C 1
ATOM 709 O O . GLU A 1 87 ? -19.220 11.422 -10.838 1.00 94.69 87 GLU A O 1
ATOM 714 N N . LYS A 1 88 ? -19.462 9.580 -12.074 1.00 94.31 88 LYS A N 1
ATOM 715 C CA . LYS A 1 88 ? -18.801 8.687 -11.107 1.00 94.31 88 LYS A CA 1
ATOM 716 C C . LYS A 1 88 ? -17.398 9.142 -10.712 1.00 94.31 88 LYS A C 1
ATOM 718 O O . LYS A 1 88 ? -17.053 9.017 -9.534 1.00 94.31 88 LYS A O 1
ATOM 723 N N . ILE A 1 89 ? -16.605 9.620 -11.676 1.00 94.69 89 ILE A N 1
ATOM 724 C CA . ILE A 1 89 ? -15.265 10.180 -11.446 1.00 94.69 89 ILE A CA 1
ATOM 725 C C . ILE A 1 89 ? -15.374 11.555 -10.780 1.00 94.69 89 ILE A C 1
ATOM 727 O O . ILE A 1 89 ? -14.726 11.785 -9.763 1.00 94.69 89 ILE A O 1
ATOM 731 N N . GLY A 1 90 ? -16.226 12.444 -11.294 1.00 94.81 90 GLY A N 1
ATOM 732 C CA . GLY A 1 90 ? -16.418 13.793 -10.758 1.00 94.81 90 GLY A CA 1
ATOM 733 C C . GLY A 1 90 ? -16.921 13.794 -9.314 1.00 94.81 90 GLY A C 1
ATOM 734 O O . GLY A 1 90 ? -16.514 14.620 -8.504 1.00 94.81 90 GLY A O 1
ATOM 735 N N . GLU A 1 91 ? -17.752 12.829 -8.941 1.00 95.44 91 GLU A N 1
ATOM 736 C CA . GLU A 1 91 ? -18.234 12.626 -7.575 1.00 95.44 91 GLU A CA 1
ATOM 737 C C . GLU A 1 91 ? -17.311 11.766 -6.710 1.00 95.44 91 GLU A C 1
ATOM 739 O O . GLU A 1 91 ? -17.551 11.640 -5.507 1.00 95.44 91 GLU A O 1
ATOM 744 N N . ALA A 1 92 ? -16.260 11.190 -7.299 1.00 96.81 92 ALA A N 1
ATOM 745 C CA . ALA A 1 92 ? -15.362 10.246 -6.644 1.00 96.81 92 ALA A CA 1
ATOM 746 C C . ALA A 1 92 ? -16.131 9.146 -5.889 1.00 96.81 92 ALA A C 1
ATOM 748 O O . ALA A 1 92 ? -15.860 8.810 -4.730 1.00 96.81 92 ALA A O 1
ATOM 749 N N . THR A 1 93 ? -17.142 8.593 -6.561 1.00 96.06 93 THR A N 1
ATOM 750 C CA . THR A 1 93 ? -17.845 7.396 -6.086 1.00 96.06 93 THR A CA 1
ATOM 751 C C . THR A 1 93 ? -16.867 6.218 -6.022 1.00 96.06 93 THR A C 1
ATOM 753 O O . THR A 1 93 ? -15.890 6.215 -6.775 1.00 96.06 93 THR A O 1
ATOM 756 N N . PRO A 1 94 ? -17.126 5.172 -5.213 1.00 95.94 94 PRO A N 1
ATOM 757 C CA . PRO A 1 94 ? -16.336 3.941 -5.264 1.00 95.94 94 PRO A CA 1
ATOM 758 C C . PRO A 1 94 ? -16.146 3.423 -6.696 1.00 95.94 94 PRO A C 1
ATOM 760 O O . PRO A 1 94 ? -15.033 3.120 -7.107 1.00 95.94 94 PRO A O 1
ATOM 763 N N . ALA A 1 95 ? -17.197 3.447 -7.520 1.00 93.38 95 ALA A N 1
ATOM 764 C CA . ALA A 1 95 ? -17.104 3.064 -8.927 1.00 93.38 95 ALA A CA 1
ATOM 765 C C . ALA A 1 95 ? -16.159 3.963 -9.753 1.00 93.38 95 ALA A C 1
ATOM 767 O O . ALA A 1 95 ? -15.540 3.476 -10.693 1.00 93.38 95 ALA A O 1
ATOM 768 N N . GLY A 1 96 ? -16.029 5.250 -9.417 1.00 95.06 96 GLY A N 1
ATOM 769 C CA . GLY A 1 96 ? -15.067 6.172 -10.031 1.00 95.06 96 GLY A CA 1
ATOM 770 C C . GLY A 1 96 ? -13.611 5.784 -9.759 1.00 95.06 96 GLY A C 1
ATOM 771 O O . GLY A 1 96 ? -12.795 5.798 -10.678 1.00 95.06 96 GLY A O 1
ATOM 772 N N . PHE A 1 97 ? -13.304 5.352 -8.533 1.00 97.19 97 PHE A N 1
ATOM 773 C CA . PHE A 1 97 ? -11.986 4.810 -8.180 1.00 97.19 97 PHE A CA 1
ATOM 774 C C . PHE A 1 97 ? -11.665 3.534 -8.961 1.00 97.19 97 PHE A C 1
ATOM 776 O O . PHE A 1 97 ? -10.588 3.414 -9.536 1.00 97.19 97 PHE A O 1
ATOM 783 N N . TRP A 1 98 ? -12.623 2.609 -9.046 1.00 94.25 98 TRP A N 1
ATOM 784 C CA . TRP A 1 98 ? -12.476 1.375 -9.822 1.00 94.25 98 TRP A CA 1
ATOM 785 C C . TRP A 1 98 ? -12.332 1.632 -11.327 1.00 94.25 98 TRP A C 1
ATOM 787 O O . TRP A 1 98 ? -11.583 0.932 -12.004 1.00 94.25 98 TRP A O 1
ATOM 797 N N . LEU A 1 99 ? -13.016 2.649 -11.858 1.00 93.62 99 LEU A N 1
ATOM 798 C CA . LEU A 1 99 ? -12.866 3.084 -13.247 1.00 93.62 99 LEU A CA 1
ATOM 799 C C . LEU A 1 99 ? -11.444 3.579 -13.523 1.00 93.62 99 LEU A C 1
ATOM 801 O O . LEU A 1 99 ? -10.794 3.054 -14.428 1.00 93.62 99 LEU A O 1
ATOM 805 N N . ALA A 1 100 ? -10.954 4.532 -12.724 1.00 95.88 100 ALA A N 1
ATOM 806 C CA . ALA A 1 100 ? -9.592 5.055 -12.842 1.00 95.88 100 ALA A CA 1
ATOM 807 C C . ALA A 1 100 ? -8.545 3.939 -12.693 1.00 95.88 100 ALA A C 1
ATOM 809 O O . ALA A 1 100 ? -7.630 3.834 -13.507 1.00 95.88 100 ALA A O 1
ATOM 810 N N . SER A 1 101 ? -8.756 3.047 -11.722 1.00 96.50 101 SER A N 1
ATOM 811 C CA . SER A 1 101 ? -7.954 1.841 -11.517 1.00 96.50 101 SER A CA 1
ATOM 812 C C . SER A 1 101 ? -7.898 0.943 -12.745 1.00 96.50 101 SER A C 1
ATOM 814 O O . SER A 1 101 ? -6.818 0.578 -13.208 1.00 96.50 101 SER A O 1
ATOM 816 N N . SER A 1 102 ? -9.057 0.615 -13.317 1.00 94.19 102 SER A N 1
ATOM 817 C CA . SER A 1 102 ? -9.125 -0.260 -14.484 1.00 94.19 102 SER A CA 1
ATOM 818 C C . SER A 1 102 ? -8.424 0.336 -15.700 1.00 94.19 102 SER A C 1
ATOM 820 O O . SER A 1 102 ? -7.794 -0.395 -16.456 1.00 94.19 102 SER A O 1
ATOM 822 N N . PHE A 1 103 ? -8.494 1.658 -15.867 1.00 94.81 103 PHE A N 1
ATOM 823 C CA . PHE A 1 103 ? -7.809 2.351 -16.948 1.00 94.81 103 PHE A CA 1
ATOM 824 C C . PHE A 1 103 ? -6.289 2.327 -16.753 1.00 94.81 103 PHE A C 1
ATOM 826 O O . PHE A 1 103 ? -5.565 1.981 -17.681 1.00 94.81 103 PHE A O 1
ATOM 833 N N . ALA A 1 104 ? -5.807 2.613 -15.539 1.00 96.50 104 ALA A N 1
ATOM 834 C CA . ALA A 1 104 ? -4.386 2.529 -15.213 1.00 96.50 104 ALA A CA 1
ATOM 835 C C . ALA A 1 104 ? -3.831 1.107 -15.411 1.00 96.50 104 ALA A C 1
ATOM 837 O O . ALA A 1 104 ? -2.795 0.950 -16.053 1.00 96.50 104 ALA A O 1
ATOM 838 N N . LEU A 1 105 ? -4.546 0.072 -14.946 1.00 94.56 105 LEU A N 1
ATOM 839 C CA . LEU A 1 105 ? -4.159 -1.325 -15.186 1.00 94.56 105 LEU A CA 1
ATOM 840 C C . LEU A 1 105 ? -4.175 -1.685 -16.668 1.00 94.56 105 LEU A C 1
ATOM 842 O O . LEU A 1 105 ? -3.316 -2.438 -17.116 1.00 94.56 105 LEU A O 1
ATOM 846 N N . LEU A 1 106 ? -5.135 -1.187 -17.448 1.00 94.06 106 LEU A N 1
ATOM 847 C CA . LEU A 1 106 ? -5.144 -1.449 -18.883 1.00 94.06 106 LEU A CA 1
ATOM 848 C C . LEU A 1 106 ? -3.895 -0.861 -19.548 1.00 94.06 106 LEU A C 1
ATOM 850 O O . LEU A 1 106 ? -3.210 -1.567 -20.282 1.00 94.06 106 LEU A O 1
ATOM 854 N N . VAL A 1 107 ? -3.577 0.404 -19.264 1.00 95.88 107 VAL A N 1
ATOM 855 C CA . VAL A 1 107 ? -2.381 1.064 -19.807 1.00 95.88 107 VAL A CA 1
ATOM 856 C C . VAL A 1 107 ? -1.116 0.323 -19.375 1.00 95.88 107 VAL A C 1
ATOM 858 O O . VAL A 1 107 ? -0.285 -0.012 -20.218 1.00 95.88 107 VAL A O 1
ATOM 861 N N . GLY A 1 108 ? -0.996 -0.006 -18.087 1.00 95.00 108 GLY A N 1
ATOM 862 C CA . GLY A 1 108 ? 0.153 -0.737 -17.570 1.00 95.00 108 GLY A CA 1
ATOM 863 C C . GLY A 1 108 ? 0.270 -2.131 -18.186 1.00 95.00 108 GLY A C 1
ATOM 864 O O . GLY A 1 108 ? 1.322 -2.474 -18.709 1.00 95.00 108 GLY A O 1
ATOM 865 N N . THR A 1 109 ? -0.799 -2.928 -18.238 1.00 92.44 109 THR A N 1
ATOM 866 C CA . THR A 1 109 ? -0.764 -4.258 -18.882 1.00 92.44 109 THR A CA 1
ATOM 867 C C . THR A 1 109 ? -0.415 -4.190 -20.371 1.00 92.44 109 THR A C 1
ATOM 869 O O . THR A 1 109 ? 0.330 -5.046 -20.849 1.00 92.44 109 THR A O 1
ATOM 872 N N . PHE A 1 110 ? -0.860 -3.155 -21.092 1.00 93.31 110 PHE A N 1
ATOM 873 C CA . PHE A 1 110 ? -0.454 -2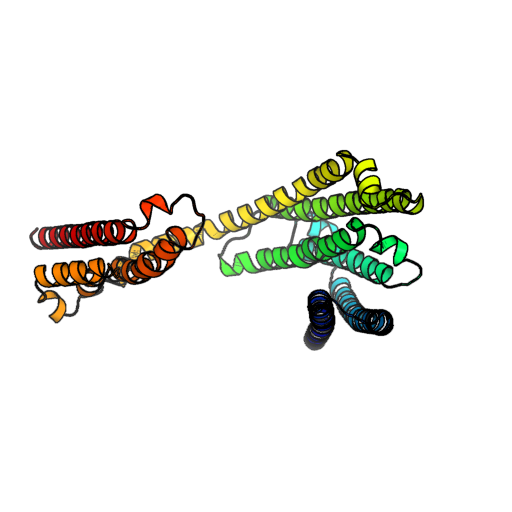.924 -22.480 1.00 93.31 110 PHE A CA 1
ATOM 874 C C . PHE A 1 110 ? 1.043 -2.613 -22.586 1.00 93.31 110 PHE A C 1
ATOM 876 O O . PHE A 1 110 ? 1.744 -3.202 -23.404 1.00 93.31 110 PHE A O 1
ATOM 883 N N . GLN A 1 111 ? 1.569 -1.750 -21.715 1.00 94.19 111 GLN A N 1
ATOM 884 C CA . GLN A 1 111 ? 3.006 -1.479 -21.652 1.00 94.19 111 GLN A CA 1
ATOM 885 C C . GLN A 1 111 ? 3.815 -2.739 -21.302 1.00 94.19 111 GLN A C 1
ATOM 887 O O . GLN A 1 111 ? 4.868 -2.965 -21.890 1.00 94.19 111 GLN A O 1
ATOM 892 N N . GLY A 1 112 ? 3.315 -3.585 -20.398 1.00 90.38 112 GLY A N 1
ATOM 893 C CA . GLY A 1 112 ? 3.965 -4.849 -20.034 1.00 90.38 112 GLY A CA 1
ATOM 894 C C . GLY A 1 112 ? 4.032 -5.826 -21.204 1.00 90.38 112 GLY A C 1
ATOM 895 O O . GLY A 1 112 ? 5.058 -6.465 -21.417 1.00 90.38 112 GLY A O 1
ATOM 896 N N . LEU A 1 113 ? 2.974 -5.884 -22.020 1.00 89.00 113 LEU A N 1
ATOM 897 C CA . LEU A 1 113 ? 2.988 -6.634 -23.276 1.00 89.00 113 LEU A CA 1
ATOM 898 C C . LEU A 1 113 ? 4.070 -6.100 -24.230 1.00 89.00 113 LEU A C 1
ATOM 900 O O . LEU A 1 113 ? 4.839 -6.872 -24.797 1.00 89.00 113 LEU A O 1
ATOM 904 N N . LEU A 1 114 ? 4.172 -4.779 -24.386 1.00 90.56 114 LEU A N 1
ATOM 905 C CA . LEU A 1 114 ? 5.210 -4.184 -25.230 1.00 90.56 114 LEU A CA 1
ATOM 906 C C . LEU A 1 114 ? 6.626 -4.454 -24.687 1.00 90.56 114 LEU A C 1
ATOM 908 O O . LEU A 1 114 ? 7.569 -4.562 -25.465 1.00 90.56 114 LEU A O 1
ATOM 912 N N . GLN A 1 115 ? 6.800 -4.621 -23.377 1.00 89.12 115 GLN A N 1
ATOM 913 C CA . GLN A 1 115 ? 8.096 -4.958 -22.776 1.00 89.12 115 GLN A CA 1
ATOM 914 C C . GLN A 1 115 ? 8.554 -6.395 -23.046 1.00 89.12 115 GLN A C 1
ATOM 916 O O . GLN A 1 115 ? 9.750 -6.663 -22.959 1.00 89.12 115 GLN A O 1
ATOM 921 N N . ILE A 1 116 ? 7.643 -7.308 -23.397 1.00 82.75 116 ILE A N 1
ATOM 922 C CA . ILE A 1 116 ? 7.994 -8.702 -23.710 1.00 82.75 116 ILE A CA 1
ATOM 923 C C . ILE A 1 116 ? 8.146 -8.970 -25.212 1.00 82.75 116 ILE A C 1
ATOM 925 O O . ILE A 1 116 ? 8.767 -9.960 -25.593 1.00 82.75 116 ILE A O 1
ATOM 929 N N . ILE A 1 117 ? 7.607 -8.106 -26.079 1.00 84.31 117 ILE A N 1
ATOM 930 C CA . ILE A 1 117 ? 7.742 -8.251 -27.535 1.00 84.31 117 ILE A CA 1
ATOM 931 C C . ILE A 1 117 ? 9.180 -7.893 -27.944 1.00 84.31 117 ILE A C 1
ATOM 933 O O . ILE A 1 117 ? 9.598 -6.761 -27.698 1.00 84.31 117 ILE A O 1
ATOM 937 N N . PRO A 1 118 ? 9.937 -8.780 -28.626 1.00 83.50 118 PRO A N 1
ATOM 938 C CA . PRO A 1 118 ? 11.346 -8.536 -28.952 1.00 83.50 118 PRO A CA 1
ATOM 939 C C . PRO A 1 118 ? 11.616 -7.207 -29.673 1.00 83.50 118 PRO A C 1
ATOM 941 O O . PRO A 1 118 ? 12.600 -6.536 -29.372 1.00 83.50 118 PRO A O 1
ATOM 944 N N . ALA A 1 119 ? 10.715 -6.795 -30.573 1.00 86.88 119 ALA A N 1
ATOM 945 C CA . ALA A 1 119 ? 10.832 -5.552 -31.339 1.00 86.88 119 ALA A CA 1
ATOM 946 C C . ALA A 1 119 ? 10.795 -4.279 -30.470 1.00 86.88 119 ALA A C 1
ATOM 948 O O . ALA A 1 119 ? 11.336 -3.247 -30.862 1.00 86.88 119 ALA A O 1
ATOM 949 N N . THR A 1 120 ? 10.163 -4.339 -29.296 1.00 88.25 120 THR A N 1
ATOM 950 C CA . THR A 1 120 ? 9.965 -3.191 -28.396 1.00 88.25 120 THR A CA 1
ATOM 951 C C . THR A 1 120 ? 10.645 -3.365 -27.041 1.00 88.25 120 THR A C 1
ATOM 953 O O . THR A 1 120 ? 10.882 -2.371 -26.358 1.00 88.25 120 THR A O 1
ATOM 956 N N . ALA A 1 121 ? 11.035 -4.588 -26.672 1.00 85.69 121 ALA A N 1
ATOM 957 C CA . ALA A 1 121 ? 11.668 -4.907 -25.396 1.00 85.69 121 ALA A CA 1
ATOM 958 C C . ALA A 1 121 ? 12.913 -4.046 -25.153 1.00 85.69 121 ALA A C 1
ATOM 960 O O . ALA A 1 121 ? 12.977 -3.330 -24.162 1.00 85.69 121 ALA A O 1
ATOM 961 N N . GLN A 1 122 ? 13.845 -3.990 -26.110 1.00 82.75 122 GLN A N 1
ATOM 962 C CA . GLN A 1 122 ? 15.075 -3.198 -25.963 1.00 82.75 122 GLN A CA 1
ATOM 963 C C . GLN A 1 122 ? 14.817 -1.702 -25.729 1.00 82.75 122 GLN A C 1
ATOM 965 O O . GLN A 1 122 ? 15.594 -1.042 -25.050 1.00 82.75 122 GLN A O 1
ATOM 970 N N . ILE A 1 123 ? 13.730 -1.154 -26.277 1.00 87.00 123 ILE A N 1
ATOM 971 C CA . ILE A 1 123 ? 13.351 0.250 -26.066 1.00 87.00 123 ILE A CA 1
ATOM 972 C C . ILE A 1 123 ? 12.809 0.443 -24.648 1.00 87.00 123 ILE A C 1
ATOM 974 O O . ILE A 1 123 ? 13.102 1.442 -23.999 1.00 87.00 123 ILE A O 1
ATOM 978 N N . LEU A 1 124 ? 12.004 -0.507 -24.176 1.00 87.19 124 LEU A N 1
ATOM 979 C CA . LEU A 1 124 ? 11.184 -0.352 -22.978 1.00 87.19 124 LEU A CA 1
ATOM 980 C C . LEU A 1 124 ? 11.775 -0.992 -21.718 1.00 87.19 124 LEU A C 1
ATOM 982 O O . LEU A 1 124 ? 11.180 -0.840 -20.651 1.00 87.19 124 LEU A O 1
ATOM 986 N N . THR A 1 125 ? 12.891 -1.719 -21.830 1.00 86.25 125 THR A N 1
ATOM 987 C CA . THR A 1 125 ? 13.553 -2.392 -20.700 1.00 86.25 125 THR A CA 1
ATOM 988 C C . THR A 1 125 ? 14.992 -1.959 -20.466 1.00 86.25 125 THR A C 1
ATOM 990 O O . THR A 1 125 ? 15.547 -2.307 -19.430 1.00 86.25 125 THR A O 1
ATOM 993 N N . LEU A 1 126 ? 15.613 -1.259 -21.418 1.00 86.25 126 LEU A N 1
ATOM 994 C CA . LEU A 1 126 ? 16.992 -0.793 -21.288 1.00 86.25 126 LEU A CA 1
ATOM 995 C C . LEU A 1 126 ? 17.120 0.379 -20.291 1.00 86.25 126 LEU A C 1
ATOM 997 O O . LEU A 1 126 ? 17.926 0.258 -19.374 1.00 86.25 126 LEU A O 1
ATOM 1001 N N . PRO A 1 127 ? 16.334 1.471 -20.398 1.00 90.00 127 PRO A N 1
ATOM 1002 C CA . PRO A 1 127 ? 16.273 2.484 -19.345 1.00 90.00 127 PRO A CA 1
ATOM 1003 C C . PRO A 1 127 ? 15.432 1.981 -18.163 1.00 90.00 127 PRO A C 1
ATOM 1005 O O . PRO A 1 127 ? 14.292 1.544 -18.347 1.00 90.00 127 PRO A O 1
ATOM 1008 N N . GLU A 1 128 ? 15.967 2.065 -16.944 1.00 89.62 128 GLU A N 1
ATOM 1009 C CA . GLU A 1 128 ? 15.312 1.546 -15.733 1.00 89.62 128 GLU A CA 1
ATOM 1010 C C . GLU A 1 128 ? 13.974 2.236 -15.420 1.00 89.62 128 GLU A C 1
ATOM 1012 O O . GLU A 1 128 ? 13.078 1.643 -14.815 1.00 89.62 128 GLU A O 1
ATOM 1017 N N . GLU A 1 129 ? 13.805 3.484 -15.858 1.00 94.19 129 GLU A N 1
ATOM 1018 C CA . GLU A 1 129 ? 12.619 4.292 -15.599 1.00 94.19 129 GLU A CA 1
ATOM 1019 C C . GLU A 1 129 ? 11.358 3.662 -16.193 1.00 94.19 129 GLU A C 1
ATOM 1021 O O . GLU A 1 129 ? 10.297 3.710 -15.570 1.00 94.19 129 GLU A O 1
ATOM 1026 N N . ILE A 1 130 ? 11.458 3.046 -17.377 1.00 94.62 130 ILE A N 1
ATOM 1027 C CA . ILE A 1 130 ? 10.295 2.557 -18.130 1.00 94.62 130 ILE A CA 1
ATOM 1028 C C . ILE A 1 130 ? 9.686 1.287 -17.491 1.00 94.62 130 ILE A C 1
ATOM 1030 O O . ILE A 1 130 ? 8.467 1.243 -17.293 1.00 94.62 130 ILE A O 1
ATOM 1034 N N . PRO A 1 131 ? 10.461 0.253 -17.107 1.00 91.81 131 PRO A N 1
ATOM 1035 C CA . PRO A 1 131 ? 9.945 -0.868 -16.315 1.00 91.81 131 PRO A CA 1
ATOM 1036 C C . PRO A 1 131 ? 9.450 -0.453 -14.933 1.00 91.81 131 PRO A C 1
ATOM 1038 O O . PRO A 1 131 ? 8.404 -0.925 -14.483 1.00 91.81 131 PRO A O 1
ATOM 1041 N N . ASN A 1 132 ? 10.157 0.466 -14.274 1.00 92.88 132 ASN A N 1
ATOM 1042 C CA . ASN A 1 132 ? 9.771 0.917 -12.943 1.00 92.88 132 ASN A CA 1
ATOM 1043 C C . ASN A 1 132 ? 8.427 1.653 -12.973 1.00 92.88 132 ASN A C 1
ATOM 1045 O O . ASN A 1 132 ? 7.549 1.374 -12.153 1.00 92.88 132 ASN A O 1
ATOM 1049 N N . ILE A 1 133 ? 8.218 2.539 -13.949 1.00 95.94 133 ILE A N 1
ATOM 1050 C CA . ILE A 1 133 ? 6.973 3.299 -14.046 1.00 95.94 133 ILE A CA 1
ATOM 1051 C C . ILE A 1 133 ? 5.777 2.443 -14.461 1.00 95.94 133 ILE A C 1
ATOM 1053 O O . ILE A 1 133 ? 4.674 2.663 -13.960 1.00 95.94 133 ILE A O 1
ATOM 1057 N N . HIS A 1 134 ? 5.996 1.420 -15.294 1.00 95.12 134 HIS A N 1
ATOM 1058 C CA . HIS A 1 134 ? 4.998 0.382 -15.562 1.00 95.12 134 HIS A CA 1
ATOM 1059 C C . HIS A 1 134 ? 4.504 -0.240 -14.250 1.00 95.12 134 HIS A C 1
ATOM 1061 O O . HIS A 1 134 ? 3.299 -0.310 -13.988 1.00 95.12 134 HIS A O 1
ATOM 1067 N N . ALA A 1 135 ? 5.446 -0.692 -13.414 1.00 93.44 135 ALA A N 1
ATOM 1068 C CA . ALA A 1 135 ? 5.123 -1.371 -12.168 1.00 93.44 135 ALA A CA 1
ATOM 1069 C C . ALA A 1 135 ? 4.379 -0.428 -11.216 1.00 93.44 135 ALA A C 1
ATOM 1071 O O . ALA A 1 135 ? 3.357 -0.808 -10.642 1.00 93.44 135 ALA A O 1
ATOM 1072 N N . GLN A 1 136 ? 4.828 0.825 -11.102 1.00 96.19 136 GLN A N 1
ATOM 1073 C CA . GLN A 1 136 ? 4.152 1.822 -10.277 1.00 96.19 136 GLN A CA 1
ATOM 1074 C C . GLN A 1 136 ? 2.748 2.165 -10.781 1.00 96.19 136 GLN A C 1
ATOM 1076 O O . GLN A 1 136 ? 1.834 2.271 -9.965 1.00 96.19 136 GLN A O 1
ATOM 1081 N N . LEU A 1 137 ? 2.533 2.278 -12.095 1.00 97.62 137 LEU A N 1
ATOM 1082 C CA . LEU A 1 137 ? 1.201 2.512 -12.653 1.00 97.62 137 LEU A CA 1
ATOM 1083 C C . LEU A 1 137 ? 0.242 1.370 -12.298 1.00 97.62 137 LEU A C 1
ATOM 1085 O O . LEU A 1 137 ? -0.884 1.627 -11.873 1.00 97.62 137 LEU A O 1
ATOM 1089 N N . ASN A 1 138 ? 0.694 0.119 -12.402 1.00 95.31 138 ASN A N 1
ATOM 1090 C CA . ASN A 1 138 ? -0.112 -1.040 -12.028 1.00 95.31 138 ASN A CA 1
ATOM 1091 C C . ASN A 1 138 ? -0.384 -1.104 -10.519 1.00 95.31 138 ASN A C 1
ATOM 1093 O O . ASN A 1 138 ? -1.510 -1.382 -10.110 1.00 95.31 138 ASN A O 1
ATOM 1097 N N . MET A 1 139 ? 0.610 -0.815 -9.679 1.00 95.88 139 MET A N 1
ATOM 1098 C CA . MET A 1 139 ? 0.454 -0.874 -8.224 1.00 95.88 139 MET A CA 1
ATOM 1099 C C . MET A 1 139 ? -0.372 0.296 -7.679 1.00 95.88 139 MET A C 1
ATOM 1101 O O . MET A 1 139 ? -1.379 0.075 -7.010 1.00 95.88 139 MET A O 1
ATOM 1105 N N . ILE A 1 140 ? 0.028 1.536 -7.965 1.00 97.00 140 ILE A N 1
ATOM 1106 C CA . ILE A 1 140 ? -0.606 2.752 -7.437 1.00 97.00 140 ILE A CA 1
ATOM 1107 C C . ILE A 1 140 ? -1.887 3.057 -8.209 1.00 97.00 140 ILE A C 1
ATOM 1109 O O . ILE A 1 140 ? -2.969 3.148 -7.628 1.00 97.00 140 ILE A O 1
ATOM 1113 N N . GLY A 1 141 ? -1.766 3.206 -9.528 1.00 96.31 141 GLY A N 1
ATOM 1114 C CA . GLY A 1 141 ? -2.903 3.510 -10.384 1.00 96.31 141 GLY A CA 1
ATOM 1115 C C . GLY A 1 141 ? -3.883 2.349 -10.402 1.00 96.31 141 GLY A C 1
ATOM 1116 O O . GLY A 1 141 ? -5.070 2.547 -10.208 1.00 96.31 141 GLY A O 1
ATOM 1117 N N . GLY A 1 142 ? -3.396 1.127 -10.566 1.00 94.19 142 GLY A N 1
ATOM 1118 C CA . GLY A 1 142 ? -4.250 -0.041 -10.648 1.00 94.19 142 GLY A CA 1
ATOM 1119 C C . GLY A 1 142 ? -4.776 -0.547 -9.313 1.00 94.19 142 GLY A C 1
ATOM 1120 O O . GLY A 1 142 ? -5.969 -0.459 -9.030 1.00 94.19 142 GLY A O 1
ATOM 1121 N N . ILE A 1 143 ? -3.911 -1.117 -8.485 1.00 95.00 143 ILE A N 1
ATOM 1122 C CA . ILE A 1 143 ? -4.344 -1.847 -7.288 1.00 95.00 143 ILE A CA 1
ATOM 1123 C C . ILE A 1 143 ? -4.793 -0.887 -6.179 1.00 95.00 143 ILE A C 1
ATOM 1125 O O . ILE A 1 143 ? -5.893 -1.045 -5.646 1.00 95.00 143 ILE A O 1
ATOM 1129 N N . MET A 1 144 ? -3.989 0.125 -5.840 1.00 98.12 144 MET A N 1
ATOM 1130 C CA . MET A 1 144 ? -4.284 1.006 -4.703 1.00 98.12 144 MET A CA 1
ATOM 1131 C C . MET A 1 144 ? -5.573 1.804 -4.903 1.00 98.12 144 MET A C 1
ATOM 1133 O O . MET A 1 144 ? -6.384 1.865 -3.981 1.00 98.12 144 MET A O 1
ATOM 1137 N N . LEU A 1 145 ? -5.831 2.354 -6.098 1.00 98.25 145 LEU A N 1
ATOM 1138 C CA . LEU A 1 145 ? -7.100 3.046 -6.362 1.00 98.25 145 LEU A CA 1
ATOM 1139 C C . LEU A 1 145 ? -8.314 2.118 -6.197 1.00 98.25 145 LEU A C 1
ATOM 1141 O O . LEU A 1 145 ? -9.303 2.533 -5.593 1.00 98.25 145 LEU A O 1
ATOM 1145 N N . ALA A 1 146 ? -8.252 0.864 -6.662 1.00 96.69 146 ALA A N 1
ATOM 1146 C CA . ALA A 1 146 ? -9.344 -0.091 -6.453 1.00 96.69 146 ALA A CA 1
ATOM 1147 C C . ALA A 1 146 ? -9.565 -0.390 -4.964 1.00 96.69 146 ALA A C 1
ATOM 1149 O O . ALA A 1 146 ? -10.706 -0.355 -4.499 1.00 96.69 146 ALA A O 1
ATOM 1150 N N . LEU A 1 147 ? -8.488 -0.622 -4.204 1.00 98.00 147 LEU A N 1
ATOM 1151 C CA . LEU A 1 147 ? -8.559 -0.867 -2.760 1.00 98.00 147 LEU A CA 1
ATOM 1152 C C . LEU A 1 147 ? -9.133 0.333 -2.003 1.00 98.00 147 LEU A C 1
ATOM 1154 O O . LEU A 1 147 ? -10.006 0.160 -1.158 1.00 98.00 147 LEU A O 1
ATOM 1158 N N . ILE A 1 148 ? -8.723 1.554 -2.346 1.00 98.44 148 ILE A N 1
ATOM 1159 C CA . ILE A 1 148 ? -9.314 2.779 -1.791 1.00 98.44 148 ILE A CA 1
ATOM 1160 C C . ILE A 1 148 ? -10.809 2.848 -2.119 1.00 98.44 148 ILE A C 1
ATOM 1162 O O . ILE A 1 148 ? -11.625 3.152 -1.248 1.00 98.44 148 ILE A O 1
ATOM 1166 N N . GLY A 1 149 ? -11.189 2.504 -3.352 1.00 97.69 149 GLY A N 1
ATOM 1167 C CA . GLY A 1 149 ? -12.586 2.377 -3.755 1.00 97.69 149 GLY A CA 1
ATOM 1168 C C . GLY A 1 149 ? -13.364 1.373 -2.897 1.00 97.69 149 GLY A C 1
ATOM 1169 O O . GLY A 1 149 ? -14.476 1.683 -2.479 1.00 97.69 149 GLY A O 1
ATOM 1170 N N . VAL A 1 150 ? -12.785 0.203 -2.594 1.00 97.56 150 VAL A N 1
ATOM 1171 C CA . VAL A 1 150 ? -13.367 -0.796 -1.672 1.00 97.56 150 VAL A CA 1
ATOM 1172 C C . VAL A 1 150 ? -13.526 -0.224 -0.273 1.00 97.56 150 VAL A C 1
ATOM 1174 O O . VAL A 1 150 ? -14.600 -0.341 0.308 1.00 97.56 150 VAL A O 1
ATOM 1177 N N . VAL A 1 151 ? -12.494 0.429 0.261 1.00 97.75 151 VAL A N 1
ATOM 1178 C CA . VAL A 1 151 ? -12.569 1.042 1.589 1.00 97.75 151 VAL A CA 1
ATOM 1179 C C . VAL A 1 151 ? -13.707 2.055 1.626 1.00 97.75 151 VAL A C 1
ATOM 1181 O O . VAL A 1 151 ? -14.552 1.973 2.505 1.00 97.75 151 VAL A O 1
ATOM 1184 N N . TYR A 1 152 ? -13.817 2.948 0.642 1.00 97.50 152 TYR A N 1
ATOM 1185 C CA . TYR A 1 152 ? -14.923 3.906 0.579 1.00 97.50 152 TYR A CA 1
ATOM 1186 C C . TYR A 1 152 ? -16.299 3.284 0.340 1.00 97.50 152 TYR A C 1
ATOM 1188 O O . TYR A 1 152 ? -17.298 3.904 0.708 1.00 97.50 152 TYR A O 1
ATOM 1196 N N . LEU A 1 153 ? -16.365 2.099 -0.267 1.00 96.75 153 LEU A N 1
ATOM 1197 C CA . LEU A 1 153 ? -17.603 1.339 -0.398 1.00 96.75 153 LEU A CA 1
ATOM 1198 C C . LEU A 1 153 ? -18.048 0.766 0.952 1.00 96.75 153 LEU A C 1
ATOM 1200 O O . LEU A 1 153 ? -19.218 0.886 1.287 1.00 96.75 153 LEU A O 1
ATOM 1204 N N . LEU A 1 154 ? -17.121 0.173 1.708 1.00 97.38 154 LEU A N 1
ATOM 1205 C CA . LEU A 1 154 ? -17.411 -0.555 2.948 1.00 97.38 154 LEU A CA 1
ATOM 1206 C C . LEU A 1 154 ? -17.461 0.340 4.191 1.00 97.38 154 LEU A C 1
ATOM 1208 O O . LEU A 1 154 ? -18.100 -0.013 5.177 1.00 97.38 154 LEU A O 1
ATOM 1212 N N . LEU A 1 155 ? -16.792 1.495 4.166 1.00 95.62 155 LEU A N 1
ATOM 1213 C CA . LEU A 1 155 ? -16.672 2.384 5.325 1.00 95.62 155 LEU A CA 1
ATOM 1214 C C . LEU A 1 155 ? -18.025 2.733 5.974 1.00 95.62 155 LEU A C 1
ATOM 1216 O O . LEU A 1 155 ? -18.115 2.630 7.194 1.00 95.62 155 LEU A O 1
ATOM 1220 N N . PRO A 1 156 ? -19.091 3.081 5.226 1.00 95.25 156 PRO A N 1
ATOM 1221 C CA . PRO A 1 156 ? -20.375 3.424 5.835 1.00 95.25 156 PRO A CA 1
ATOM 1222 C C . PRO A 1 156 ? -20.998 2.264 6.613 1.00 95.25 156 PRO A C 1
ATOM 1224 O O . PRO A 1 156 ? -21.583 2.500 7.663 1.00 95.25 156 PRO A O 1
ATOM 1227 N N . ASP A 1 157 ? -20.832 1.032 6.131 1.00 96.06 157 ASP A N 1
ATOM 1228 C CA . ASP A 1 157 ? -21.377 -0.164 6.779 1.00 96.06 157 ASP A CA 1
ATOM 1229 C C . ASP A 1 157 ? -20.547 -0.557 8.011 1.00 96.06 157 ASP A C 1
ATOM 1231 O O . ASP A 1 157 ? -21.083 -1.065 8.990 1.00 96.06 157 ASP A O 1
ATOM 1235 N N . LEU A 1 158 ? -19.235 -0.290 7.983 1.00 94.25 158 LEU A N 1
ATOM 1236 C CA . LEU A 1 158 ? -18.318 -0.621 9.076 1.00 94.25 158 LEU A CA 1
ATOM 1237 C C . LEU A 1 158 ? -18.354 0.384 10.233 1.00 94.25 158 LEU A C 1
ATOM 1239 O O . LEU A 1 158 ? -18.178 -0.012 11.382 1.00 94.25 158 LEU A O 1
ATOM 1243 N N . VAL A 1 159 ? -18.521 1.681 9.946 1.00 94.62 159 VAL A N 1
ATOM 1244 C CA . VAL A 1 159 ? -18.410 2.746 10.966 1.00 94.62 159 VAL A CA 1
ATOM 1245 C C . VAL A 1 159 ? -19.614 3.684 11.027 1.00 94.62 159 VAL A C 1
ATOM 1247 O O . VAL A 1 159 ? -19.583 4.671 11.756 1.00 94.62 159 VAL A O 1
ATOM 1250 N N . GLY A 1 160 ? -20.672 3.414 10.257 1.00 91.62 160 GLY A N 1
ATOM 1251 C CA . GLY A 1 160 ? -21.916 4.191 10.262 1.00 91.62 160 GLY A CA 1
ATOM 1252 C C . GLY A 1 160 ? -21.823 5.566 9.595 1.00 91.62 160 GLY A C 1
ATOM 1253 O O . GLY A 1 160 ? -22.815 6.289 9.535 1.00 91.62 160 GLY A O 1
ATOM 1254 N N . GLN A 1 161 ? -20.654 5.950 9.071 1.00 93.25 161 GLN A N 1
ATOM 1255 C CA . GLN A 1 161 ? -20.425 7.272 8.493 1.00 93.25 161 GLN A CA 1
ATOM 1256 C C . GLN A 1 161 ? -19.837 7.211 7.086 1.00 93.25 161 GLN A C 1
ATOM 1258 O O . GLN A 1 161 ? -18.879 6.491 6.799 1.00 93.25 161 GLN A O 1
ATOM 1263 N N . ARG A 1 162 ? -20.372 8.059 6.202 1.00 94.00 162 ARG A N 1
ATOM 1264 C CA . ARG A 1 162 ? -19.833 8.251 4.853 1.00 94.00 162 ARG A CA 1
ATOM 1265 C C . ARG A 1 162 ? -18.695 9.276 4.861 1.00 94.00 162 ARG A C 1
ATOM 1267 O O . ARG A 1 162 ? -18.825 10.332 5.480 1.00 94.00 162 ARG A O 1
ATOM 1274 N N . PRO A 1 163 ? -17.604 9.028 4.122 1.00 94.81 163 PRO A N 1
ATOM 1275 C CA . PRO A 1 163 ? -16.554 10.019 3.933 1.00 94.81 163 PRO A CA 1
ATOM 1276 C C . PRO A 1 163 ? -17.070 11.192 3.094 1.00 94.81 163 PRO A C 1
ATOM 1278 O O . PRO A 1 163 ? -17.819 11.013 2.126 1.00 94.81 163 PRO A O 1
ATOM 1281 N N . SER A 1 164 ? -16.643 12.409 3.440 1.00 95.94 164 SER A N 1
ATOM 1282 C CA . SER A 1 164 ? -17.093 13.609 2.730 1.00 95.94 164 SER A CA 1
ATOM 1283 C C . SER A 1 164 ? -16.698 13.561 1.248 1.00 95.94 164 SER A C 1
ATOM 1285 O O . SER A 1 164 ? -15.613 13.101 0.877 1.00 95.94 164 SER A O 1
ATOM 1287 N N . ALA A 1 165 ? -17.576 14.061 0.375 1.00 95.88 165 ALA A N 1
ATOM 1288 C CA . ALA A 1 165 ? -17.322 14.086 -1.067 1.00 95.88 165 ALA A CA 1
ATOM 1289 C C . ALA A 1 165 ? -16.058 14.889 -1.420 1.00 95.88 165 ALA A C 1
ATOM 1291 O O . ALA A 1 165 ? -15.300 14.486 -2.298 1.00 95.88 165 ALA A O 1
ATOM 1292 N N . ARG A 1 166 ? -15.784 15.982 -0.692 1.00 97.44 166 ARG A N 1
ATOM 1293 C CA . ARG A 1 166 ? -14.579 16.805 -0.874 1.00 97.44 166 ARG A CA 1
ATOM 1294 C C . ARG A 1 166 ? -13.296 15.985 -0.724 1.00 97.44 166 ARG A C 1
ATOM 1296 O O . ARG A 1 166 ? -12.447 16.039 -1.609 1.00 97.44 166 ARG A O 1
ATOM 1303 N N . TRP A 1 167 ? -13.158 15.226 0.366 1.00 97.81 167 TRP A N 1
ATOM 1304 C CA . TRP A 1 167 ? -11.940 14.448 0.613 1.00 97.81 167 TRP A CA 1
ATOM 1305 C C . TRP A 1 167 ? -11.797 13.278 -0.356 1.00 97.81 167 TRP A C 1
ATOM 1307 O O . TRP A 1 167 ? -10.694 13.026 -0.831 1.00 97.81 167 TRP A O 1
ATOM 1317 N N . ARG A 1 168 ? -12.907 12.630 -0.732 1.00 97.81 168 ARG A N 1
ATOM 1318 C CA . ARG A 1 168 ? -12.895 11.597 -1.778 1.00 97.81 168 ARG A CA 1
ATOM 1319 C C . ARG A 1 168 ? -12.434 12.141 -3.128 1.00 97.81 168 ARG A C 1
ATOM 1321 O O . ARG A 1 168 ? -11.588 11.527 -3.764 1.00 97.81 168 ARG A O 1
ATOM 1328 N N . ARG A 1 169 ? -12.951 13.300 -3.552 1.00 98.19 169 ARG A N 1
ATOM 1329 C CA . ARG A 1 169 ? -12.552 13.959 -4.808 1.00 98.19 169 ARG A CA 1
ATOM 1330 C C . ARG A 1 169 ? -11.079 14.335 -4.808 1.00 98.19 169 ARG A C 1
ATOM 1332 O O . ARG A 1 169 ? -10.389 14.065 -5.783 1.00 98.19 169 ARG A O 1
ATOM 1339 N N . PHE A 1 170 ? -10.597 14.911 -3.709 1.00 98.19 170 PHE A N 1
ATOM 1340 C CA . PHE A 1 170 ? -9.186 15.262 -3.576 1.00 98.19 170 PHE A CA 1
ATOM 1341 C C . PHE A 1 170 ? -8.288 14.018 -3.562 1.00 98.19 170 PHE A C 1
ATOM 1343 O O . PHE A 1 170 ? -7.240 14.019 -4.196 1.00 98.19 170 PHE A O 1
ATOM 1350 N N . SER A 1 171 ? -8.726 12.933 -2.916 1.00 98.56 171 SER A N 1
ATOM 1351 C CA . SER A 1 171 ? -8.029 11.647 -2.948 1.00 98.56 171 SER A CA 1
ATOM 1352 C C . SER A 1 171 ? -7.959 11.061 -4.361 1.00 98.56 171 SER A C 1
ATOM 1354 O O . SER A 1 171 ? -6.864 10.779 -4.842 1.00 98.56 171 SER A O 1
ATOM 1356 N N . LEU A 1 172 ? -9.097 10.945 -5.059 1.00 98.44 172 LEU A N 1
ATOM 1357 C CA . LEU A 1 172 ? -9.139 10.413 -6.422 1.00 98.44 172 LEU A CA 1
ATOM 1358 C C . LEU A 1 172 ? -8.306 11.268 -7.378 1.00 98.44 172 LEU A C 1
ATOM 1360 O O . LEU A 1 172 ? -7.457 10.738 -8.084 1.00 98.44 172 LEU A O 1
ATOM 1364 N N . GLY A 1 173 ? -8.540 12.583 -7.388 1.00 98.12 173 GLY A N 1
ATOM 1365 C CA . GLY A 1 173 ? -7.842 13.514 -8.271 1.00 98.12 173 GLY A CA 1
ATOM 1366 C C . GLY A 1 173 ? -6.343 13.575 -7.990 1.00 98.12 173 GLY A C 1
ATOM 1367 O O . GLY A 1 173 ? -5.553 13.545 -8.927 1.00 98.12 173 GLY A O 1
ATOM 1368 N N . GLY A 1 174 ? -5.946 13.593 -6.715 1.00 98.25 174 GLY A N 1
ATOM 1369 C CA . GLY A 1 174 ? -4.542 13.605 -6.310 1.00 98.25 174 GLY A CA 1
ATOM 1370 C C . GLY A 1 174 ? -3.810 12.320 -6.691 1.00 98.25 174 GLY A C 1
ATOM 1371 O O . GLY A 1 174 ? -2.767 12.381 -7.335 1.00 98.25 174 GLY A O 1
ATOM 1372 N N . ILE A 1 175 ? -4.370 11.150 -6.365 1.00 98.56 175 ILE A N 1
ATOM 1373 C CA . ILE A 1 175 ? -3.721 9.862 -6.652 1.00 98.56 175 ILE A CA 1
ATOM 1374 C C . ILE A 1 175 ? -3.753 9.561 -8.151 1.00 98.56 175 ILE A C 1
ATOM 1376 O O . ILE A 1 175 ? -2.700 9.307 -8.725 1.00 98.56 175 ILE A O 1
ATOM 1380 N N . ALA A 1 176 ? -4.922 9.616 -8.800 1.00 98.25 176 ALA A N 1
ATOM 1381 C CA . ALA A 1 176 ? -5.046 9.292 -10.222 1.00 98.25 176 ALA A CA 1
ATOM 1382 C C . ALA A 1 176 ? -4.349 10.331 -11.115 1.00 98.25 176 ALA A C 1
ATOM 1384 O O . ALA A 1 176 ? -3.658 9.963 -12.062 1.00 98.25 176 ALA A O 1
ATOM 1385 N N . GLY A 1 177 ? -4.496 11.623 -10.806 1.00 97.69 177 GLY A N 1
AT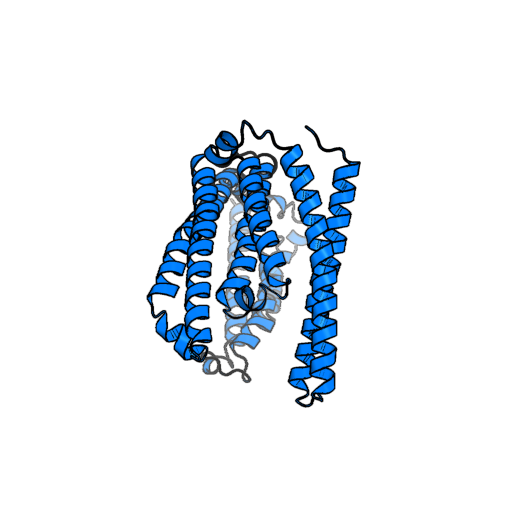OM 1386 C CA . GLY A 1 177 ? -3.804 12.691 -11.526 1.00 97.69 177 GLY A CA 1
ATOM 1387 C C . GLY A 1 177 ? -2.296 12.664 -11.286 1.00 97.69 177 GLY A C 1
ATOM 1388 O O . GLY A 1 177 ? -1.524 12.794 -12.231 1.00 97.69 177 GLY A O 1
ATOM 1389 N N . GLY A 1 178 ? -1.874 12.424 -10.043 1.00 98.06 178 GLY A N 1
ATOM 1390 C CA . GLY A 1 178 ? -0.465 12.315 -9.682 1.00 98.06 178 GLY A CA 1
ATOM 1391 C C . GLY A 1 178 ? 0.227 11.126 -10.346 1.00 98.06 178 GLY A C 1
ATOM 1392 O O . GLY A 1 178 ? 1.264 11.320 -10.969 1.00 98.06 178 GLY A O 1
ATOM 1393 N N . ILE A 1 179 ? -0.358 9.920 -10.310 1.00 98.38 179 ILE A N 1
ATOM 1394 C CA . ILE A 1 179 ? 0.252 8.753 -10.971 1.00 98.38 179 ILE A CA 1
ATOM 1395 C C . ILE A 1 179 ? 0.270 8.910 -12.492 1.00 98.38 179 ILE A C 1
ATOM 1397 O O . ILE A 1 179 ? 1.224 8.478 -13.125 1.00 98.38 179 ILE A O 1
ATOM 1401 N N . ALA A 1 180 ? -0.731 9.568 -13.088 1.00 98.19 180 ALA A N 1
ATOM 1402 C CA . ALA A 1 180 ? -0.728 9.866 -14.518 1.00 98.19 180 ALA A CA 1
ATOM 1403 C C . ALA A 1 180 ? 0.375 10.871 -14.896 1.00 98.19 180 ALA A C 1
ATOM 1405 O O . ALA A 1 180 ? 1.101 10.650 -15.864 1.00 98.19 180 ALA A O 1
ATOM 1406 N N . GLY A 1 181 ? 0.538 11.950 -14.124 1.00 98.19 181 GLY A N 1
ATOM 1407 C CA . GLY A 1 181 ? 1.614 12.921 -14.333 1.00 98.19 181 GLY A CA 1
ATOM 1408 C C . GLY A 1 181 ? 2.996 12.298 -14.142 1.00 98.19 181 GLY A C 1
ATOM 1409 O O . GLY A 1 181 ? 3.869 12.457 -14.994 1.00 98.19 181 GLY A O 1
ATOM 1410 N N . TYR A 1 182 ? 3.161 11.528 -13.065 1.00 98.19 182 TYR A N 1
ATOM 1411 C CA . TYR A 1 182 ? 4.383 10.787 -12.765 1.00 98.19 182 TYR A CA 1
ATOM 1412 C C . TYR A 1 182 ? 4.704 9.790 -13.882 1.00 98.19 182 TYR A C 1
ATOM 1414 O O . TYR A 1 182 ? 5.831 9.742 -14.363 1.00 98.19 182 TYR A O 1
ATOM 1422 N N . TYR A 1 183 ? 3.685 9.086 -14.389 1.00 98.25 183 TYR A N 1
ATOM 1423 C CA . TYR A 1 183 ? 3.819 8.178 -15.522 1.00 98.25 183 TYR A CA 1
ATOM 1424 C C . TYR A 1 183 ? 4.405 8.852 -16.760 1.00 98.25 183 TYR A C 1
ATOM 1426 O O . TYR A 1 183 ? 5.391 8.376 -17.319 1.00 98.25 183 TYR A O 1
ATOM 1434 N N . VAL A 1 184 ? 3.815 9.974 -17.176 1.00 98.12 184 VAL A N 1
ATOM 1435 C CA . VAL A 1 184 ? 4.249 10.701 -18.374 1.00 98.12 184 VAL A CA 1
ATOM 143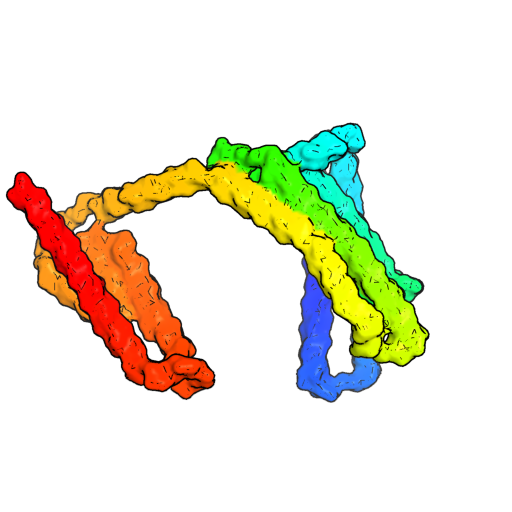6 C C . VAL A 1 184 ? 5.675 11.224 -18.215 1.00 98.12 184 VAL A C 1
ATOM 1438 O O . VAL A 1 184 ? 6.485 11.048 -19.124 1.00 98.12 184 VAL A O 1
ATOM 1441 N N . VAL A 1 185 ? 5.994 11.831 -17.068 1.00 98.19 185 VAL A N 1
ATOM 1442 C CA . VAL A 1 185 ? 7.331 12.379 -16.808 1.00 98.19 185 VAL A CA 1
ATOM 1443 C C . VAL A 1 185 ? 8.379 11.274 -16.803 1.00 98.19 185 VAL A C 1
ATOM 1445 O O . VAL A 1 185 ? 9.349 11.365 -17.547 1.00 98.19 185 VAL A O 1
ATOM 1448 N N . THR A 1 186 ? 8.178 10.210 -16.026 1.00 97.38 186 THR A N 1
ATOM 1449 C CA . THR A 1 186 ? 9.162 9.129 -15.913 1.00 97.38 186 THR A CA 1
ATOM 1450 C C . THR A 1 186 ? 9.327 8.368 -17.230 1.00 97.38 186 THR A C 1
ATOM 1452 O O . THR A 1 186 ? 10.450 8.023 -17.596 1.00 97.38 186 THR A O 1
ATOM 1455 N N . LEU A 1 187 ? 8.249 8.170 -17.999 1.00 96.75 187 LEU A N 1
ATOM 1456 C CA . LEU A 1 187 ? 8.343 7.593 -19.342 1.00 96.75 187 LEU A CA 1
ATOM 1457 C C . LEU A 1 187 ? 9.162 8.488 -20.283 1.00 96.75 187 LEU A C 1
ATOM 1459 O O . LEU A 1 187 ? 10.048 7.990 -20.975 1.00 96.75 187 LEU A O 1
ATOM 1463 N N . ALA A 1 188 ? 8.905 9.800 -20.297 1.00 97.38 188 ALA A N 1
ATOM 1464 C CA . ALA A 1 188 ? 9.662 10.746 -21.113 1.00 97.38 188 ALA A CA 1
ATOM 1465 C C . ALA A 1 188 ? 11.147 10.776 -20.718 1.00 97.38 188 ALA A C 1
ATOM 1467 O O . ALA A 1 188 ? 12.015 10.717 -21.588 1.00 97.38 188 ALA A O 1
ATOM 1468 N N . THR A 1 189 ? 11.446 10.788 -19.416 1.00 97.00 189 THR A N 1
ATOM 1469 C CA . THR A 1 189 ? 12.811 10.678 -18.886 1.00 97.00 189 THR A CA 1
ATOM 1470 C C . THR A 1 189 ? 13.499 9.402 -19.368 1.00 97.00 189 THR A C 1
ATOM 1472 O O . THR A 1 189 ? 14.611 9.478 -19.887 1.00 97.00 189 THR A O 1
ATOM 1475 N N . GLY A 1 190 ? 12.831 8.248 -19.281 1.00 96.06 190 GLY A N 1
ATOM 1476 C CA . GLY A 1 190 ? 13.382 6.978 -19.757 1.00 96.06 190 GLY A CA 1
ATOM 1477 C C . GLY A 1 190 ? 13.653 6.965 -21.264 1.00 96.06 190 GLY A C 1
ATOM 1478 O O . GLY A 1 190 ? 14.693 6.480 -21.706 1.00 96.06 190 GLY A O 1
ATOM 1479 N N . LEU A 1 191 ? 12.764 7.556 -22.070 1.00 96.25 191 LEU A N 1
ATOM 1480 C CA . LEU A 1 191 ? 12.965 7.683 -23.519 1.00 96.25 191 LEU A CA 1
ATOM 1481 C C . LEU A 1 191 ? 14.134 8.619 -23.870 1.00 96.25 191 LEU A C 1
ATOM 1483 O O . LEU A 1 191 ? 14.886 8.331 -24.802 1.00 96.25 191 LEU A O 1
ATOM 1487 N N . LEU A 1 192 ? 14.327 9.705 -23.116 1.00 96.56 192 LEU A N 1
ATOM 1488 C CA . LEU A 1 192 ? 15.491 10.584 -23.270 1.00 96.56 192 LEU A CA 1
ATOM 1489 C C . LEU A 1 192 ? 16.790 9.865 -22.878 1.00 96.56 192 LEU A C 1
ATOM 1491 O O . LEU A 1 192 ? 17.757 9.904 -23.642 1.00 96.56 192 LEU A O 1
ATOM 1495 N N . ARG A 1 193 ? 16.796 9.142 -21.746 1.00 95.31 193 ARG A N 1
ATOM 1496 C CA . ARG A 1 193 ? 17.939 8.322 -21.303 1.00 95.31 193 ARG A CA 1
ATOM 1497 C C . ARG A 1 193 ? 18.317 7.283 -22.351 1.00 95.31 193 ARG A C 1
ATOM 1499 O O . ARG A 1 193 ? 19.492 7.135 -22.671 1.00 95.31 193 ARG A O 1
ATOM 1506 N N . LEU A 1 194 ? 17.328 6.619 -22.953 1.00 95.50 194 LEU A N 1
ATOM 1507 C CA . LEU A 1 194 ? 17.548 5.677 -24.051 1.00 95.50 194 LEU A CA 1
ATOM 1508 C C . LEU A 1 194 ? 18.272 6.331 -25.238 1.00 95.50 194 LEU A C 1
ATOM 1510 O O . LEU A 1 194 ? 19.136 5.701 -25.845 1.00 95.50 194 LEU A O 1
ATOM 1514 N N . GLY A 1 195 ? 17.943 7.584 -25.566 1.00 96.31 195 GLY A N 1
ATOM 1515 C CA . GLY A 1 195 ? 18.642 8.350 -26.598 1.00 96.31 195 GLY A CA 1
ATOM 1516 C C . GLY A 1 195 ? 20.137 8.494 -26.308 1.00 96.31 195 GLY A C 1
ATOM 1517 O O . GLY A 1 195 ? 20.955 8.253 -27.192 1.00 96.31 195 GLY A O 1
ATOM 1518 N N . TYR A 1 196 ? 20.498 8.807 -25.062 1.00 96.44 196 TYR A N 1
ATOM 1519 C CA . TYR A 1 196 ? 21.891 8.908 -24.615 1.00 96.44 196 TYR A CA 1
ATOM 1520 C C . TYR A 1 196 ? 22.617 7.561 -24.618 1.00 96.44 196 TYR A C 1
ATOM 1522 O O . TYR A 1 196 ? 23.742 7.470 -25.107 1.00 96.44 196 TYR A O 1
ATOM 1530 N N . LEU A 1 197 ? 21.958 6.500 -24.154 1.00 95.31 197 LEU A N 1
ATOM 1531 C CA . LEU A 1 197 ? 22.519 5.146 -24.178 1.00 95.31 197 LEU A CA 1
ATOM 1532 C C . LEU A 1 197 ? 22.805 4.685 -25.617 1.00 95.31 197 LEU A C 1
ATOM 1534 O O . LEU A 1 197 ? 23.856 4.116 -25.901 1.00 95.31 197 LEU A O 1
ATOM 1538 N N . ARG A 1 198 ? 21.917 5.007 -26.567 1.00 95.19 198 ARG A N 1
ATOM 1539 C CA . ARG A 1 198 ? 22.124 4.725 -28.000 1.00 95.19 198 ARG A CA 1
ATOM 1540 C C . ARG A 1 198 ? 23.264 5.525 -28.632 1.00 95.19 198 ARG A C 1
ATOM 1542 O O . ARG A 1 198 ? 23.778 5.108 -29.662 1.00 95.19 198 ARG A O 1
ATOM 1549 N N . GLN A 1 199 ? 23.669 6.639 -28.024 1.00 96.56 199 GLN A N 1
ATOM 1550 C CA . GLN A 1 199 ? 24.850 7.410 -28.429 1.00 96.56 199 GLN A CA 1
ATOM 1551 C C . GLN A 1 199 ? 26.157 6.833 -27.854 1.00 96.56 199 GLN A C 1
ATOM 1553 O O . GLN A 1 199 ? 27.218 7.416 -28.055 1.00 96.56 199 GLN A O 1
ATOM 1558 N N . GLY A 1 200 ? 26.098 5.700 -27.147 1.00 96.19 200 GLY A N 1
ATOM 1559 C CA . GLY A 1 200 ? 27.266 5.037 -26.570 1.00 96.19 200 GLY A CA 1
ATOM 1560 C C . GLY A 1 200 ? 27.665 5.559 -25.192 1.00 96.19 200 GLY A C 1
ATOM 1561 O O . GLY A 1 200 ? 28.713 5.167 -24.682 1.00 96.19 200 GLY A O 1
ATOM 1562 N N . LEU A 1 201 ? 26.853 6.423 -24.569 1.00 96.69 201 LEU A N 1
ATOM 1563 C CA . LEU A 1 201 ? 27.064 6.783 -23.170 1.00 96.69 201 LEU A CA 1
ATOM 1564 C C . LEU A 1 201 ? 26.778 5.575 -22.277 1.00 96.69 201 LEU A C 1
ATOM 1566 O O . LEU A 1 201 ? 25.836 4.818 -22.514 1.00 96.69 201 LEU A O 1
ATOM 1570 N N . ASN A 1 202 ? 27.593 5.411 -21.236 1.00 94.81 202 ASN A N 1
ATOM 1571 C CA . ASN A 1 202 ? 27.282 4.468 -20.173 1.00 94.81 202 ASN A CA 1
ATOM 1572 C C . ASN A 1 202 ? 26.112 4.992 -19.322 1.00 94.81 202 ASN A C 1
ATOM 1574 O O . ASN A 1 202 ? 25.673 6.138 -19.456 1.00 94.81 202 ASN A O 1
ATOM 1578 N N . ASP A 1 203 ? 25.602 4.133 -18.448 1.00 89.88 203 ASP A N 1
ATOM 1579 C CA . ASP A 1 203 ? 24.389 4.411 -17.688 1.00 89.88 203 ASP A CA 1
ATOM 1580 C C . ASP A 1 203 ? 24.522 5.616 -16.741 1.00 89.88 203 ASP A C 1
ATOM 1582 O O . ASP A 1 203 ? 23.654 6.489 -16.707 1.00 89.88 203 ASP A O 1
ATOM 1586 N N . GLU A 1 204 ? 25.667 5.729 -16.066 1.00 93.56 204 GLU A N 1
ATOM 1587 C CA . GLU A 1 204 ? 25.995 6.850 -15.181 1.00 93.56 204 GLU A CA 1
ATOM 1588 C C . GLU A 1 204 ? 26.059 8.184 -15.942 1.00 93.56 204 GLU A C 1
ATOM 1590 O O . GLU A 1 204 ? 25.447 9.172 -15.532 1.00 93.56 204 GLU A O 1
ATOM 1595 N N . ALA A 1 205 ? 26.736 8.220 -17.094 1.00 96.44 205 ALA A N 1
ATOM 1596 C CA . ALA A 1 205 ? 26.833 9.422 -17.914 1.00 96.44 205 ALA A CA 1
ATOM 1597 C C . ALA A 1 205 ? 25.481 9.804 -18.532 1.00 96.44 205 ALA A C 1
ATOM 1599 O O . ALA A 1 205 ? 25.156 10.990 -18.609 1.00 96.44 205 ALA A O 1
ATOM 1600 N N . ALA A 1 206 ? 24.675 8.826 -18.955 1.00 95.12 206 ALA A N 1
ATOM 1601 C CA . ALA A 1 206 ? 23.326 9.065 -19.464 1.00 95.12 206 ALA A CA 1
ATOM 1602 C C . ALA A 1 206 ? 22.413 9.665 -18.381 1.00 95.12 206 ALA A C 1
ATOM 1604 O O . ALA A 1 206 ? 21.695 10.629 -18.655 1.00 95.12 206 ALA A O 1
ATOM 1605 N N . ALA A 1 207 ? 22.486 9.159 -17.146 1.00 91.75 207 ALA A N 1
ATOM 1606 C CA . ALA A 1 207 ? 21.772 9.725 -16.004 1.00 91.75 207 ALA A CA 1
ATOM 1607 C C . ALA A 1 207 ? 22.260 11.148 -15.675 1.00 91.75 207 ALA A C 1
ATOM 1609 O O . ALA A 1 207 ? 21.450 12.062 -15.506 1.00 91.75 207 ALA A O 1
ATOM 1610 N N . ALA A 1 208 ? 23.577 11.379 -15.678 1.00 94.88 208 ALA A N 1
ATOM 1611 C CA . ALA A 1 208 ? 24.157 12.700 -15.440 1.00 94.88 208 ALA A CA 1
ATOM 1612 C C . ALA A 1 208 ? 23.700 13.748 -16.473 1.00 94.88 208 ALA A C 1
ATOM 1614 O O . ALA A 1 208 ? 23.506 14.913 -16.123 1.00 94.88 208 ALA A O 1
ATOM 1615 N N . ARG A 1 209 ? 23.465 13.348 -17.733 1.00 96.56 209 ARG A N 1
ATOM 1616 C CA . ARG A 1 209 ? 22.949 14.237 -18.793 1.00 96.56 209 ARG A CA 1
ATOM 1617 C C . ARG A 1 209 ? 21.519 14.713 -18.560 1.00 96.56 209 ARG A C 1
ATOM 1619 O O . ARG A 1 209 ? 21.187 15.815 -18.987 1.00 96.56 209 ARG A O 1
ATOM 1626 N N . LEU A 1 210 ? 20.686 13.916 -17.891 1.00 94.88 210 LEU A N 1
ATOM 1627 C CA . LEU A 1 210 ? 19.338 14.336 -17.490 1.00 94.88 210 LEU A CA 1
ATOM 1628 C C . LEU A 1 210 ? 19.384 15.386 -16.370 1.00 94.88 210 LEU A C 1
ATOM 1630 O O . LEU A 1 210 ? 18.468 16.202 -16.235 1.00 94.88 210 LEU A O 1
ATOM 1634 N N . GLY A 1 211 ? 20.462 15.369 -15.580 1.00 94.06 211 GLY A N 1
ATOM 1635 C CA . GLY A 1 211 ? 20.703 16.296 -14.487 1.00 94.06 211 GLY A CA 1
ATOM 1636 C C . GLY A 1 211 ? 19.619 16.244 -13.409 1.00 94.06 211 GLY A C 1
ATOM 1637 O O . GLY A 1 211 ? 18.869 15.280 -13.271 1.00 94.06 211 GLY A O 1
ATOM 1638 N N . TRP A 1 212 ? 19.514 17.325 -12.639 1.00 95.38 212 TRP A N 1
ATOM 1639 C CA . TRP A 1 212 ? 18.540 17.453 -11.551 1.00 95.38 212 TRP A CA 1
ATOM 1640 C C . TRP A 1 212 ? 17.096 17.647 -12.044 1.00 95.38 212 TRP A C 1
ATOM 1642 O O . TRP A 1 212 ? 16.154 17.442 -11.283 1.00 95.38 212 TRP A O 1
ATOM 1652 N N . VAL A 1 213 ? 16.894 17.992 -13.320 1.00 94.25 213 VAL A N 1
ATOM 1653 C CA . VAL A 1 213 ? 15.564 18.279 -13.878 1.00 94.25 213 VAL A CA 1
ATOM 1654 C C . VAL A 1 213 ? 14.667 17.041 -13.837 1.00 94.25 213 VAL A C 1
ATOM 1656 O O . VAL A 1 213 ? 13.520 17.133 -13.405 1.00 94.25 213 VAL A O 1
ATOM 1659 N N . ALA A 1 214 ? 15.185 15.877 -14.234 1.00 93.81 214 ALA A N 1
ATOM 1660 C CA . ALA A 1 214 ? 14.429 14.626 -14.225 1.00 93.81 214 ALA A CA 1
ATOM 1661 C C . ALA A 1 214 ? 13.888 14.242 -12.828 1.00 93.81 214 ALA A C 1
ATOM 1663 O O . ALA A 1 214 ? 12.666 14.110 -12.692 1.00 93.81 214 ALA A O 1
ATOM 1664 N N . PRO A 1 215 ? 14.718 14.118 -11.768 1.00 93.94 215 PRO A N 1
ATOM 1665 C CA . PRO A 1 215 ? 14.217 13.808 -10.431 1.00 93.94 215 PRO A CA 1
ATOM 1666 C C . PRO A 1 215 ? 13.325 14.920 -9.861 1.00 93.94 215 PRO A C 1
ATOM 1668 O O . PRO A 1 215 ? 12.352 14.617 -9.172 1.00 93.94 215 PRO A O 1
ATOM 1671 N N . THR A 1 216 ? 13.577 16.196 -10.179 1.00 96.94 216 THR A N 1
ATOM 1672 C CA . THR A 1 216 ? 12.702 17.297 -9.748 1.00 96.94 216 THR A CA 1
ATOM 1673 C C . THR A 1 216 ? 11.312 17.213 -10.375 1.00 96.94 216 THR A C 1
ATOM 1675 O O . THR A 1 216 ? 10.319 17.334 -9.658 1.00 96.94 216 THR A O 1
ATOM 1678 N N . LEU A 1 217 ? 11.200 16.956 -11.682 1.00 97.12 217 LEU A N 1
ATOM 1679 C CA . LEU A 1 217 ? 9.899 16.788 -12.340 1.00 97.12 217 LEU A CA 1
ATOM 1680 C C . LEU A 1 217 ? 9.156 15.550 -11.819 1.00 97.12 217 LEU A C 1
ATOM 1682 O O . LEU A 1 217 ? 7.946 15.607 -11.578 1.00 97.12 217 LEU A O 1
ATOM 1686 N N . ALA A 1 218 ? 9.876 14.448 -11.594 1.00 95.62 218 ALA A N 1
ATOM 1687 C CA . ALA A 1 218 ? 9.319 13.239 -10.994 1.00 95.62 218 ALA A CA 1
ATOM 1688 C C . ALA A 1 218 ? 8.786 13.515 -9.573 1.00 95.62 218 ALA A C 1
ATOM 1690 O O . ALA A 1 218 ? 7.674 13.120 -9.230 1.00 95.62 218 ALA A O 1
ATOM 1691 N N . MET A 1 219 ? 9.525 14.273 -8.758 1.00 97.31 219 MET A N 1
ATOM 1692 C CA . MET A 1 219 ? 9.079 14.690 -7.427 1.00 97.31 219 MET A CA 1
ATOM 1693 C C . MET A 1 219 ? 7.835 15.586 -7.491 1.00 97.31 219 MET A C 1
ATOM 1695 O O . MET A 1 219 ? 6.859 15.327 -6.789 1.00 97.31 219 MET A O 1
ATOM 1699 N N . ILE A 1 220 ? 7.834 16.615 -8.345 1.00 97.88 220 ILE A N 1
ATOM 1700 C CA . ILE A 1 220 ? 6.705 17.551 -8.484 1.00 97.88 220 ILE A CA 1
ATOM 1701 C C . ILE A 1 220 ? 5.427 16.807 -8.881 1.00 97.88 220 ILE A C 1
ATOM 1703 O O . ILE A 1 220 ? 4.361 17.062 -8.322 1.00 97.88 220 ILE A O 1
ATOM 1707 N N . THR A 1 221 ? 5.530 15.850 -9.803 1.00 96.56 221 THR A N 1
ATOM 1708 C CA . THR A 1 221 ? 4.388 15.028 -10.228 1.00 96.56 221 THR A CA 1
ATOM 1709 C C . THR A 1 221 ? 3.955 13.992 -9.187 1.00 96.56 221 THR A C 1
ATOM 1711 O O . THR A 1 221 ? 2.790 13.593 -9.179 1.00 96.56 221 THR A O 1
ATOM 1714 N N . ALA A 1 222 ? 4.829 13.622 -8.247 1.00 96.88 222 ALA A N 1
ATOM 1715 C CA . ALA A 1 222 ? 4.488 12.765 -7.114 1.00 96.88 222 ALA A CA 1
ATOM 1716 C C . ALA A 1 222 ? 3.785 13.501 -5.955 1.00 96.88 222 ALA A C 1
ATOM 1718 O O . ALA A 1 222 ? 3.033 12.872 -5.205 1.00 96.88 222 ALA A O 1
ATOM 1719 N N . ILE A 1 223 ? 3.952 14.824 -5.813 1.00 98.19 223 ILE A N 1
ATOM 1720 C CA . ILE A 1 223 ? 3.298 15.617 -4.751 1.00 98.19 223 ILE A CA 1
ATOM 1721 C C . ILE A 1 223 ? 1.763 15.457 -4.762 1.00 98.19 223 ILE A C 1
ATOM 1723 O O . ILE A 1 223 ? 1.198 15.181 -3.700 1.00 98.19 223 ILE A O 1
ATOM 1727 N N . PRO A 1 224 ? 1.055 15.557 -5.907 1.00 98.50 224 PRO A N 1
ATOM 1728 C CA . PRO A 1 224 ? -0.380 15.286 -5.958 1.00 98.50 224 PRO A CA 1
ATOM 1729 C C . PRO A 1 224 ? -0.767 13.902 -5.423 1.00 98.50 224 PRO A C 1
ATOM 1731 O O . PRO A 1 224 ? -1.787 13.792 -4.738 1.00 98.50 224 PRO A O 1
ATOM 1734 N N . MET A 1 225 ? 0.051 12.864 -5.659 1.00 97.88 225 MET A N 1
ATOM 1735 C CA . MET A 1 225 ? -0.208 11.527 -5.110 1.00 97.88 225 MET A CA 1
ATOM 1736 C C . MET A 1 225 ? -0.147 11.540 -3.585 1.00 97.88 225 MET A C 1
ATOM 1738 O O . MET A 1 225 ? -1.078 11.062 -2.937 1.00 97.88 225 MET A O 1
ATOM 1742 N N . LEU A 1 226 ? 0.910 12.126 -3.009 1.00 98.12 226 LEU A N 1
ATOM 1743 C CA . LEU A 1 226 ? 1.061 12.266 -1.558 1.00 98.12 226 LEU A CA 1
ATOM 1744 C C . LEU A 1 226 ? -0.138 13.002 -0.949 1.00 98.12 226 LEU A C 1
ATOM 1746 O O . LEU A 1 226 ? -0.748 12.524 0.007 1.00 98.12 226 LEU A O 1
ATOM 1750 N N . LEU A 1 227 ? -0.518 14.137 -1.535 1.00 98.44 227 LEU A N 1
ATOM 1751 C CA . LEU A 1 227 ? -1.674 14.918 -1.101 1.00 98.44 227 LEU A CA 1
ATOM 1752 C C . LEU A 1 227 ? -2.981 14.111 -1.201 1.00 98.44 227 LEU A C 1
ATOM 1754 O O . LEU A 1 227 ? -3.820 14.169 -0.297 1.00 98.44 227 LEU A O 1
ATOM 1758 N N . GLY A 1 228 ? -3.143 13.309 -2.253 1.00 98.50 228 GLY A N 1
ATOM 1759 C CA . GLY A 1 228 ? -4.287 12.417 -2.422 1.00 98.50 228 GLY A CA 1
ATOM 1760 C C . GLY A 1 228 ? -4.354 11.302 -1.367 1.00 98.50 228 GLY A C 1
ATOM 1761 O O . GLY A 1 228 ? -5.435 11.023 -0.838 1.00 98.50 228 GLY A O 1
ATOM 1762 N N . TYR A 1 229 ? -3.214 10.710 -0.994 1.00 98.56 229 TYR A N 1
ATOM 1763 C CA . TYR A 1 229 ? -3.131 9.742 0.108 1.00 98.56 229 TYR A CA 1
ATOM 1764 C C . TYR A 1 229 ? -3.395 10.384 1.474 1.00 98.56 229 TYR A C 1
ATOM 1766 O O . TYR A 1 229 ? -4.112 9.809 2.293 1.00 98.56 229 TYR A O 1
ATOM 1774 N N . LEU A 1 230 ? -2.894 11.597 1.717 1.00 98.62 230 LEU A N 1
ATOM 1775 C CA . LEU A 1 230 ? -3.197 12.342 2.942 1.00 98.62 230 LEU A CA 1
ATOM 1776 C C . LEU A 1 230 ? -4.697 12.631 3.057 1.00 98.62 230 LEU A C 1
ATOM 1778 O O . LEU A 1 230 ? -5.285 12.428 4.117 1.00 98.62 230 LEU A O 1
ATOM 1782 N N . ALA A 1 231 ? -5.351 13.031 1.965 1.00 98.50 231 ALA A N 1
ATOM 1783 C CA . ALA A 1 231 ? -6.800 13.208 1.954 1.00 98.50 231 ALA A CA 1
ATOM 1784 C C . ALA A 1 231 ? -7.571 11.906 2.176 1.00 98.50 231 ALA A C 1
ATOM 1786 O O . ALA A 1 231 ? -8.598 11.928 2.855 1.00 98.50 231 ALA A O 1
ATOM 1787 N N . PHE A 1 232 ? -7.083 10.779 1.653 1.00 98.50 232 PHE A N 1
ATOM 1788 C CA . PHE A 1 232 ? -7.640 9.463 1.960 1.00 98.50 232 PHE A CA 1
ATOM 1789 C C . PHE A 1 232 ? -7.557 9.156 3.461 1.00 98.50 232 PHE A C 1
ATOM 1791 O O . PHE A 1 232 ? -8.581 8.854 4.080 1.00 98.50 232 PHE A O 1
ATOM 1798 N N . GLY A 1 233 ? -6.376 9.323 4.063 1.00 98.19 233 GLY A N 1
ATOM 1799 C CA . GLY A 1 233 ? -6.166 9.132 5.498 1.00 98.19 233 GLY A CA 1
ATOM 1800 C C . GLY A 1 233 ? -7.041 10.055 6.348 1.00 98.19 233 GLY A C 1
ATOM 1801 O O . GLY A 1 233 ? -7.707 9.597 7.275 1.00 98.19 233 GLY A O 1
ATOM 1802 N N . LEU A 1 234 ? -7.131 11.339 5.990 1.00 98.12 234 LEU A N 1
ATOM 1803 C CA . LEU A 1 234 ? -8.000 12.310 6.660 1.00 98.12 234 LEU A CA 1
ATOM 1804 C C . LEU A 1 234 ? -9.487 11.964 6.514 1.00 98.12 234 LEU A C 1
ATOM 1806 O O . LEU A 1 234 ? -10.247 12.156 7.465 1.00 98.12 234 LEU A O 1
ATOM 1810 N N . ALA A 1 235 ? -9.913 11.447 5.358 1.00 97.62 235 ALA A N 1
ATOM 1811 C CA . ALA A 1 235 ? -11.283 10.987 5.154 1.00 97.62 235 ALA A CA 1
ATOM 1812 C C . ALA A 1 235 ? -11.619 9.837 6.108 1.00 97.62 235 ALA A C 1
ATOM 1814 O O . ALA A 1 235 ? -12.616 9.920 6.822 1.00 97.62 235 ALA A O 1
ATOM 1815 N N . ILE A 1 236 ? -10.762 8.810 6.169 1.00 97.69 236 ILE A N 1
ATOM 1816 C CA . ILE A 1 236 ? -10.940 7.673 7.083 1.00 97.69 236 ILE A CA 1
ATOM 1817 C C . ILE A 1 236 ? -10.937 8.153 8.527 1.00 97.69 236 ILE A C 1
ATOM 1819 O O . ILE A 1 236 ? -11.849 7.824 9.283 1.00 97.69 236 ILE A O 1
ATOM 1823 N N . TRP A 1 237 ? -9.939 8.951 8.909 1.00 97.31 237 TRP A N 1
ATOM 1824 C CA . TRP A 1 237 ? -9.792 9.451 10.272 1.00 97.31 237 TRP A CA 1
ATOM 1825 C C . TRP A 1 237 ? -11.032 10.219 10.730 1.00 97.31 237 TRP A C 1
ATOM 1827 O O . TRP A 1 237 ? -11.480 10.058 11.864 1.00 97.31 237 TRP A O 1
ATOM 1837 N N . ARG A 1 238 ? -11.628 11.031 9.855 1.00 97.00 238 ARG A N 1
ATOM 1838 C CA . ARG A 1 238 ? -12.853 11.769 10.182 1.00 97.00 238 ARG A CA 1
ATOM 1839 C C . ARG A 1 238 ? -14.074 10.858 10.254 1.00 97.00 238 ARG A C 1
ATOM 1841 O O . ARG A 1 238 ? -14.812 10.958 11.222 1.00 97.00 238 ARG A O 1
ATOM 1848 N N . SER A 1 239 ? -14.252 9.943 9.302 1.00 96.69 239 SER A N 1
ATOM 1849 C CA . SER A 1 239 ? -15.390 9.008 9.299 1.00 96.69 239 SER A CA 1
ATOM 1850 C C . SER A 1 239 ? -15.374 8.011 10.459 1.00 96.69 239 SER A C 1
ATOM 1852 O O . SER A 1 239 ? -16.402 7.460 10.819 1.00 96.69 239 SER A O 1
ATOM 1854 N N . THR A 1 240 ? -14.211 7.770 11.059 1.00 96.88 240 THR A N 1
ATOM 1855 C CA . THR A 1 240 ? -14.057 6.886 12.224 1.00 96.88 240 THR A CA 1
ATOM 1856 C C . THR A 1 240 ? -14.130 7.643 13.557 1.00 96.88 240 THR A C 1
ATOM 1858 O O . THR A 1 240 ? -13.820 7.059 14.591 1.00 96.88 240 THR A O 1
ATOM 1861 N N . ALA A 1 241 ? -14.505 8.930 13.572 1.00 96.31 241 ALA A N 1
ATOM 1862 C CA . ALA A 1 241 ? -14.528 9.737 14.796 1.00 96.31 241 ALA A CA 1
ATOM 1863 C C . ALA A 1 241 ? -15.481 9.171 15.858 1.00 96.31 241 ALA A C 1
ATOM 1865 O O . ALA A 1 241 ? -15.043 8.943 16.985 1.00 96.31 241 ALA A O 1
ATOM 1866 N N . ASP A 1 242 ? -16.727 8.869 15.488 1.00 94.56 242 ASP A N 1
ATOM 1867 C CA . ASP A 1 242 ? -17.723 8.327 16.420 1.00 94.56 242 ASP A CA 1
ATOM 1868 C C . ASP A 1 242 ? -17.347 6.921 16.879 1.00 94.56 242 ASP A C 1
ATOM 1870 O O . ASP A 1 242 ? -17.396 6.632 18.070 1.00 94.56 242 ASP A O 1
ATOM 1874 N N . TYR A 1 243 ? -16.881 6.070 15.958 1.00 93.50 243 TYR A N 1
ATOM 1875 C CA . TYR A 1 243 ? -16.368 4.743 16.300 1.00 93.50 243 TYR A CA 1
ATOM 1876 C C . TYR A 1 243 ? -15.225 4.830 17.319 1.00 93.50 243 TYR A C 1
ATOM 1878 O O . TYR A 1 243 ? -15.234 4.128 18.327 1.00 93.50 243 TYR A O 1
ATOM 1886 N N . ARG A 1 244 ? -14.253 5.728 17.105 1.00 94.69 244 ARG A N 1
ATOM 1887 C CA . ARG A 1 244 ? -13.166 5.948 18.067 1.00 94.69 244 ARG A CA 1
ATOM 1888 C C . ARG A 1 244 ? -13.679 6.512 19.386 1.00 94.69 244 ARG A C 1
ATOM 1890 O O . ARG A 1 244 ? -13.152 6.131 20.423 1.00 94.69 244 ARG A O 1
ATOM 1897 N N . ALA A 1 245 ? -14.659 7.414 19.370 1.00 95.81 245 ALA A N 1
ATOM 1898 C CA . ALA A 1 245 ? -15.247 7.970 20.585 1.00 95.81 245 ALA A CA 1
ATOM 1899 C C . ALA A 1 245 ? -15.973 6.889 21.401 1.00 95.81 245 ALA A C 1
ATOM 1901 O O . ALA A 1 245 ? -15.754 6.797 22.607 1.00 95.81 245 ALA A O 1
ATOM 1902 N N . ALA A 1 246 ? -16.758 6.032 20.743 1.00 93.94 246 ALA A N 1
ATOM 1903 C CA . ALA A 1 246 ? -17.421 4.882 21.350 1.00 93.94 246 ALA A CA 1
ATOM 1904 C C . ALA A 1 246 ? -16.401 3.877 21.900 1.00 93.94 246 ALA A C 1
ATOM 1906 O O . ALA A 1 246 ? -16.475 3.505 23.067 1.00 93.94 246 ALA A O 1
ATOM 1907 N N . TRP A 1 247 ? -15.384 3.528 21.109 1.00 92.44 247 TRP A N 1
ATOM 1908 C CA . TRP A 1 247 ? -14.288 2.667 21.548 1.00 92.44 247 TRP A CA 1
ATOM 1909 C C . TRP A 1 247 ? -13.555 3.246 22.762 1.00 92.44 247 TRP A C 1
ATOM 1911 O O . TRP A 1 247 ? -13.293 2.533 23.726 1.00 92.44 247 TRP A O 1
ATOM 1921 N N . TRP A 1 248 ? -13.271 4.551 22.772 1.00 93.75 248 TRP A N 1
ATOM 1922 C CA . TRP A 1 248 ? -12.679 5.221 23.929 1.00 93.75 248 TRP A CA 1
ATOM 1923 C C . TRP A 1 248 ? -13.605 5.221 25.147 1.00 93.75 248 TRP A C 1
ATOM 1925 O O . TRP A 1 248 ? -13.124 5.061 26.269 1.00 93.75 248 TRP A O 1
ATOM 1935 N N . ALA A 1 249 ? -14.913 5.394 24.955 1.00 94.44 249 ALA A N 1
ATOM 1936 C CA . ALA A 1 249 ? -15.892 5.309 26.033 1.00 94.44 249 ALA A CA 1
ATOM 1937 C C . ALA A 1 249 ? -15.935 3.891 26.626 1.00 94.44 249 ALA A C 1
ATOM 1939 O O . ALA A 1 249 ? -15.870 3.737 27.846 1.00 94.44 249 ALA A O 1
ATOM 1940 N N . ASP A 1 250 ? -15.937 2.863 25.778 1.00 89.56 250 ASP A N 1
ATOM 1941 C CA . ASP A 1 250 ? -15.852 1.460 26.185 1.00 89.56 250 ASP A CA 1
ATOM 1942 C C . ASP A 1 250 ? -14.538 1.155 26.909 1.00 89.56 250 ASP A C 1
ATOM 1944 O O . ASP A 1 250 ? -14.551 0.525 27.965 1.00 89.56 250 ASP A O 1
ATOM 1948 N N . MET A 1 251 ? -13.405 1.658 26.411 1.00 84.31 251 MET A N 1
ATOM 1949 C CA . MET A 1 251 ? -12.099 1.509 27.064 1.00 84.31 251 MET A CA 1
ATOM 1950 C C . MET A 1 251 ? -12.068 2.170 28.445 1.00 84.31 251 MET A C 1
ATOM 1952 O O . MET A 1 251 ? -11.496 1.613 29.380 1.00 84.31 251 MET A O 1
ATOM 1956 N N . ARG A 1 252 ? -12.732 3.319 28.620 1.00 86.69 252 ARG A N 1
ATOM 1957 C CA . ARG A 1 252 ? -12.889 3.964 29.937 1.00 86.69 252 ARG A CA 1
ATOM 1958 C C . ARG A 1 252 ? -13.783 3.164 30.883 1.00 86.69 252 ARG A C 1
ATOM 1960 O O . ARG A 1 252 ? -13.580 3.230 32.092 1.00 86.69 252 ARG A O 1
ATOM 1967 N N . GLN A 1 253 ? -14.747 2.410 30.356 1.00 84.62 253 GLN A N 1
ATOM 1968 C CA . GLN A 1 253 ? -15.584 1.495 31.139 1.00 84.62 253 GLN A CA 1
ATOM 1969 C C . GLN A 1 253 ? -14.924 0.137 31.383 1.00 84.62 253 GLN A C 1
ATOM 1971 O O . GLN A 1 253 ? -15.362 -0.598 32.269 1.00 84.62 253 GLN A O 1
ATOM 1976 N N . LEU A 1 254 ? -13.876 -0.204 30.630 1.00 80.69 254 LEU A N 1
ATOM 1977 C CA . LEU A 1 254 ? -13.202 -1.492 30.725 1.00 80.69 254 LEU A CA 1
ATOM 1978 C C . LEU A 1 254 ? -12.757 -1.814 32.160 1.00 80.69 254 LEU A C 1
ATOM 1980 O O . LEU A 1 254 ? -13.097 -2.907 32.601 1.00 80.69 254 LEU A O 1
ATOM 1984 N N . PRO A 1 255 ? -12.153 -0.890 32.947 1.00 74.00 255 PRO A N 1
ATOM 1985 C CA . PRO A 1 255 ? -11.878 -1.134 34.360 1.00 74.00 255 PRO A CA 1
ATOM 1986 C C . PRO A 1 255 ? -13.113 -1.578 35.146 1.00 74.00 255 PRO A C 1
ATOM 1988 O O . PRO A 1 255 ? -13.020 -2.519 35.915 1.00 74.00 255 PRO A O 1
ATOM 1991 N N . VAL A 1 256 ? -14.278 -0.958 34.949 1.00 75.69 256 VAL A N 1
ATOM 1992 C CA . VAL A 1 256 ? -15.510 -1.331 35.668 1.00 75.69 256 VAL A CA 1
ATOM 1993 C C . VAL A 1 256 ? -15.996 -2.721 35.244 1.00 75.69 256 VAL A C 1
ATOM 1995 O O . VAL A 1 256 ? -16.383 -3.517 36.094 1.00 75.69 256 VAL A O 1
ATOM 1998 N N . ARG A 1 257 ? -15.927 -3.045 33.944 1.00 74.00 257 ARG A N 1
ATOM 1999 C CA . ARG A 1 257 ? -16.344 -4.354 33.405 1.00 74.00 257 ARG A CA 1
ATOM 2000 C C . ARG A 1 257 ? -15.406 -5.488 33.829 1.00 74.00 257 ARG A C 1
ATOM 2002 O O . ARG A 1 257 ? -15.867 -6.588 34.117 1.00 74.00 257 ARG A O 1
ATOM 2009 N N . THR A 1 258 ? -14.097 -5.237 33.861 1.00 71.25 258 THR A N 1
ATOM 2010 C CA . THR A 1 258 ? -13.083 -6.255 34.181 1.00 71.25 258 THR A CA 1
ATOM 2011 C C . THR A 1 258 ? -12.775 -6.354 35.670 1.00 71.25 258 THR A C 1
ATOM 2013 O O . THR A 1 258 ? -12.371 -7.418 36.131 1.00 71.25 258 THR A O 1
ATOM 2016 N N . ASN A 1 259 ? -12.989 -5.283 36.438 1.00 66.06 259 ASN A N 1
ATOM 2017 C CA . ASN A 1 259 ? -12.885 -5.285 37.900 1.00 66.06 259 ASN A CA 1
ATOM 2018 C C . ASN A 1 259 ? -14.234 -5.672 38.537 1.00 66.06 259 ASN A C 1
ATOM 2020 O O . ASN A 1 259 ? -14.659 -5.041 39.505 1.00 66.06 259 ASN A O 1
ATOM 2024 N N . GLY A 1 260 ? -14.924 -6.681 37.982 1.00 62.00 260 GLY A N 1
ATOM 2025 C CA . GLY A 1 260 ? -16.150 -7.240 38.564 1.00 62.00 260 GLY A CA 1
ATOM 2026 C C . GLY A 1 260 ? -15.953 -7.692 40.018 1.00 62.00 260 GLY A C 1
ATOM 2027 O O . GLY A 1 260 ? -14.834 -7.657 40.532 1.00 62.00 260 GLY A O 1
ATOM 2028 N N . VAL A 1 261 ? -17.033 -8.117 40.691 1.00 61.53 261 VAL A N 1
ATOM 2029 C CA . VAL A 1 261 ? -17.016 -8.483 42.123 1.00 61.53 261 VAL A CA 1
ATOM 2030 C C . VAL A 1 261 ? -15.825 -9.394 42.412 1.00 61.53 261 VAL A C 1
ATOM 2032 O O . VAL A 1 261 ? -15.796 -10.556 42.003 1.00 61.53 261 VAL A O 1
ATOM 2035 N N . ALA A 1 262 ? -14.808 -8.840 43.078 1.00 65.44 262 ALA A N 1
ATOM 2036 C CA . ALA A 1 262 ? -13.605 -9.584 43.400 1.00 65.44 262 ALA A CA 1
ATOM 2037 C C . ALA A 1 262 ? -14.028 -10.818 44.195 1.00 65.44 262 ALA A C 1
ATOM 2039 O O . ALA A 1 262 ? -14.705 -10.680 45.218 1.00 65.44 262 ALA A O 1
ATOM 2040 N N . ALA A 1 263 ? -13.653 -12.006 43.710 1.00 71.00 263 ALA A N 1
ATOM 2041 C CA . ALA A 1 263 ? -13.972 -13.257 44.382 1.00 71.00 263 ALA A CA 1
ATOM 2042 C C . ALA A 1 263 ? -13.631 -13.134 45.873 1.00 71.00 263 ALA A C 1
ATOM 2044 O O . ALA A 1 263 ? -12.565 -12.618 46.213 1.00 71.00 263 ALA A O 1
ATOM 2045 N N . ALA A 1 264 ? -14.532 -13.572 46.757 1.00 74.94 264 ALA A N 1
ATOM 2046 C CA . ALA A 1 264 ? -14.456 -13.271 48.190 1.00 74.94 264 ALA A CA 1
ATOM 2047 C C . ALA A 1 264 ? -13.102 -13.645 48.827 1.00 74.94 264 ALA A C 1
ATOM 2049 O O . ALA A 1 264 ? -12.629 -12.969 49.737 1.00 74.94 264 ALA A O 1
ATOM 2050 N N . TRP A 1 265 ? -12.436 -14.680 48.306 1.00 78.44 265 TRP A N 1
ATOM 2051 C CA . TRP A 1 265 ? -11.101 -15.085 48.743 1.00 78.44 265 TRP A CA 1
ATOM 2052 C C . TRP A 1 265 ? -10.014 -14.032 48.462 1.00 78.44 265 TRP A C 1
ATOM 2054 O O . TRP A 1 265 ? -9.104 -13.883 49.271 1.00 78.44 265 TRP A O 1
ATOM 2064 N N . ARG A 1 266 ? -10.115 -13.248 47.378 1.00 75.19 266 ARG A N 1
ATOM 2065 C CA . ARG A 1 266 ? -9.140 -12.191 47.042 1.00 75.19 266 ARG A CA 1
ATOM 2066 C C . ARG A 1 266 ? -9.158 -11.042 48.039 1.00 75.19 266 ARG A C 1
ATOM 2068 O O . ARG A 1 266 ? -8.118 -10.453 48.302 1.00 75.19 266 ARG A O 1
ATOM 2075 N N . GLN A 1 267 ? -10.318 -10.748 48.627 1.00 76.25 267 GLN A N 1
ATOM 2076 C CA . GLN A 1 267 ? -10.448 -9.696 49.641 1.00 76.25 267 GLN A CA 1
ATOM 2077 C C . GLN A 1 267 ? -9.699 -10.032 50.939 1.00 76.25 267 GLN A C 1
ATOM 2079 O O . GLN A 1 267 ? -9.471 -9.147 51.757 1.00 76.25 267 GLN A O 1
ATOM 2084 N N . ARG A 1 268 ? -9.308 -11.300 51.122 1.00 83.69 268 ARG A N 1
ATOM 2085 C CA . ARG A 1 268 ? -8.556 -11.778 52.287 1.00 83.69 268 ARG A CA 1
ATOM 2086 C C . ARG A 1 268 ? -7.042 -11.719 52.093 1.00 83.69 268 ARG A C 1
ATOM 2088 O O . ARG A 1 268 ? -6.320 -11.977 53.047 1.00 83.69 268 ARG A O 1
ATOM 2095 N N . ILE A 1 269 ? -6.554 -11.412 50.887 1.00 86.62 269 ILE A N 1
ATOM 2096 C CA . ILE A 1 269 ? -5.114 -11.326 50.624 1.00 86.62 269 ILE A CA 1
ATOM 2097 C C . ILE A 1 269 ? -4.592 -10.026 51.247 1.00 86.62 269 ILE A C 1
ATOM 2099 O O . ILE A 1 269 ? -5.025 -8.946 50.830 1.00 86.62 269 ILE A O 1
ATOM 2103 N N . PRO A 1 270 ? -3.661 -10.082 52.216 1.00 91.88 270 PRO A N 1
ATOM 2104 C CA . PRO A 1 270 ? -3.110 -8.870 52.801 1.00 91.88 270 PRO A CA 1
ATOM 2105 C C . PRO A 1 270 ? -2.326 -8.077 51.751 1.00 91.88 270 PRO A C 1
ATOM 2107 O O . PRO A 1 270 ? -1.615 -8.650 50.923 1.00 91.88 270 PRO A O 1
ATOM 2110 N N . ILE A 1 271 ? -2.411 -6.745 51.807 1.00 92.25 271 ILE A N 1
ATOM 2111 C CA . ILE A 1 271 ? -1.744 -5.856 50.840 1.00 92.25 271 ILE A CA 1
ATOM 2112 C C . ILE A 1 271 ? -0.235 -6.115 50.743 1.00 92.25 271 ILE A C 1
ATOM 2114 O O . ILE A 1 271 ? 0.335 -6.031 49.660 1.00 92.25 271 ILE A O 1
ATOM 2118 N N . THR A 1 272 ? 0.403 -6.501 51.847 1.00 95.69 272 THR A N 1
ATOM 2119 C CA . THR A 1 272 ? 1.828 -6.840 51.896 1.00 95.69 272 THR A CA 1
ATOM 2120 C C . THR A 1 272 ? 2.187 -7.990 50.956 1.00 95.69 272 THR A C 1
ATOM 2122 O O . THR A 1 272 ? 3.208 -7.907 50.281 1.00 95.69 272 THR A O 1
ATOM 2125 N N . TYR A 1 273 ? 1.331 -9.009 50.823 1.00 95.38 273 TYR A N 1
ATOM 2126 C CA . TYR A 1 273 ? 1.541 -10.114 49.880 1.00 95.38 273 TYR A CA 1
ATOM 2127 C C . TYR A 1 273 ? 1.418 -9.656 48.425 1.00 95.38 273 TYR A C 1
ATOM 2129 O O . TYR A 1 273 ? 2.184 -10.103 47.575 1.00 95.38 273 TYR A O 1
ATOM 2137 N N . LEU A 1 274 ? 0.491 -8.738 48.133 1.00 94.75 274 LEU A N 1
ATOM 2138 C CA . LEU A 1 274 ? 0.332 -8.174 46.789 1.00 94.75 274 LEU A CA 1
ATOM 2139 C C . LEU A 1 274 ? 1.553 -7.338 46.388 1.00 94.75 274 LEU A C 1
ATOM 2141 O O . LEU A 1 274 ? 2.053 -7.478 45.274 1.00 94.75 274 LEU A O 1
ATOM 2145 N N . LEU A 1 275 ? 2.051 -6.503 47.306 1.00 97.00 275 LEU A N 1
ATOM 2146 C CA . LEU A 1 275 ? 3.256 -5.700 47.089 1.00 97.00 275 LEU A CA 1
ATOM 2147 C C . LEU A 1 275 ? 4.503 -6.579 46.968 1.00 97.00 275 LEU A C 1
ATOM 2149 O O . LEU A 1 275 ? 5.334 -6.309 46.111 1.00 97.00 275 LEU A O 1
ATOM 2153 N N . ALA A 1 276 ? 4.619 -7.640 47.771 1.00 97.38 276 ALA A N 1
ATOM 2154 C CA . ALA A 1 276 ? 5.725 -8.588 47.672 1.00 97.38 276 ALA A CA 1
ATOM 2155 C C . ALA A 1 276 ? 5.708 -9.338 46.332 1.00 97.38 276 ALA A C 1
ATOM 2157 O O . ALA A 1 276 ? 6.743 -9.443 45.680 1.00 97.38 276 ALA A O 1
ATOM 2158 N N . ALA A 1 277 ? 4.539 -9.804 45.880 1.00 96.69 277 ALA A N 1
ATOM 2159 C CA . ALA A 1 277 ? 4.398 -10.442 44.573 1.00 96.69 277 ALA A CA 1
ATOM 2160 C C . ALA A 1 277 ? 4.771 -9.485 43.428 1.00 96.69 277 ALA A C 1
ATOM 2162 O O . ALA A 1 277 ? 5.497 -9.871 42.511 1.00 96.69 277 ALA A O 1
ATOM 2163 N N . GLU A 1 278 ? 4.325 -8.228 43.494 1.00 97.69 278 GLU A N 1
ATOM 2164 C CA . GLU A 1 278 ? 4.701 -7.194 42.525 1.00 97.69 278 GLU A CA 1
ATOM 2165 C C . GLU A 1 278 ? 6.203 -6.894 42.553 1.00 97.69 278 GLU A C 1
ATOM 2167 O O . GLU A 1 278 ? 6.833 -6.840 41.503 1.00 97.69 278 GLU A O 1
ATOM 2172 N N . ALA A 1 279 ? 6.789 -6.751 43.743 1.00 97.88 279 ALA A N 1
ATOM 2173 C CA . ALA A 1 279 ? 8.206 -6.457 43.909 1.00 97.88 279 ALA A CA 1
ATOM 2174 C C . ALA A 1 279 ? 9.077 -7.584 43.348 1.00 97.88 279 ALA A C 1
ATOM 2176 O O . ALA A 1 279 ? 9.975 -7.338 42.549 1.00 97.88 279 ALA A O 1
ATOM 2177 N N . MET A 1 280 ? 8.772 -8.829 43.721 1.00 97.56 280 MET A N 1
ATOM 2178 C CA . MET A 1 280 ? 9.508 -9.997 43.249 1.00 97.56 280 MET A CA 1
ATOM 2179 C C . MET A 1 280 ? 9.387 -10.141 41.735 1.00 97.56 280 MET A C 1
ATOM 2181 O O . MET A 1 280 ? 10.399 -10.214 41.051 1.00 97.56 280 MET A O 1
ATOM 2185 N N . SER A 1 281 ? 8.168 -10.126 41.195 1.00 97.25 281 SER A N 1
ATOM 2186 C CA . SER A 1 281 ? 7.962 -10.252 39.747 1.00 97.25 281 SER A CA 1
ATOM 2187 C C . SER A 1 281 ? 8.615 -9.109 38.957 1.00 97.25 281 SER A C 1
ATOM 2189 O O . SER A 1 281 ? 9.309 -9.372 37.975 1.00 97.25 281 SER A O 1
ATOM 2191 N N . GLY A 1 282 ? 8.496 -7.862 39.424 1.00 97.19 282 GLY A N 1
ATOM 2192 C CA . GLY A 1 282 ? 9.140 -6.691 38.830 1.00 97.19 282 GLY A CA 1
ATOM 2193 C C . GLY A 1 282 ? 10.664 -6.795 38.771 1.00 97.19 282 GLY A C 1
ATOM 2194 O O . GLY A 1 282 ? 11.247 -6.483 37.731 1.00 97.19 282 GLY A O 1
ATOM 2195 N N . LEU A 1 283 ? 11.306 -7.304 39.831 1.00 97.62 283 LEU A N 1
ATOM 2196 C CA . LEU A 1 283 ? 12.764 -7.481 39.880 1.00 97.62 283 LEU A CA 1
ATOM 2197 C C . LEU A 1 283 ? 13.275 -8.506 38.860 1.00 97.62 283 LEU A C 1
ATOM 2199 O O . LEU A 1 283 ? 14.427 -8.423 38.446 1.00 97.62 283 LEU A O 1
ATOM 2203 N N . PHE A 1 284 ? 12.422 -9.430 38.413 1.00 97.00 284 PHE A N 1
ATOM 2204 C CA . PHE A 1 284 ? 12.719 -10.369 37.326 1.00 97.00 284 PHE A CA 1
ATOM 2205 C C . PHE A 1 284 ? 12.229 -9.881 35.952 1.00 97.00 284 PHE A C 1
ATOM 2207 O O . PHE A 1 284 ? 12.240 -10.633 34.979 1.00 97.00 284 PHE A O 1
ATOM 2214 N N . GLY A 1 285 ? 11.799 -8.622 35.848 1.00 95.75 285 GLY A N 1
ATOM 2215 C CA . GLY A 1 285 ? 11.346 -8.017 34.599 1.00 95.75 285 GLY A CA 1
ATOM 2216 C C . GLY A 1 285 ? 9.893 -8.328 34.260 1.00 95.75 285 GLY A C 1
ATOM 2217 O O . GLY A 1 285 ? 9.482 -8.086 33.135 1.00 95.75 285 GLY A O 1
ATOM 2218 N N . PHE A 1 286 ? 9.103 -8.825 35.211 1.00 96.88 286 PHE A N 1
ATOM 2219 C CA . PHE A 1 286 ? 7.679 -9.133 35.049 1.00 96.88 286 PHE A CA 1
ATOM 2220 C C . PHE A 1 286 ? 6.788 -8.260 35.955 1.00 96.88 286 PHE A C 1
ATOM 2222 O O . PHE A 1 286 ? 5.996 -8.809 36.721 1.00 96.88 286 PHE A O 1
ATOM 2229 N N . PRO A 1 287 ? 6.882 -6.915 35.916 1.00 96.44 287 PRO A N 1
ATOM 2230 C CA . PRO A 1 287 ? 5.955 -6.073 36.670 1.00 96.44 287 PRO A CA 1
ATOM 2231 C C . PRO A 1 287 ? 4.511 -6.399 36.261 1.00 96.44 287 PRO A C 1
ATOM 2233 O O . PRO A 1 287 ? 4.255 -6.695 35.102 1.00 96.44 287 PRO A O 1
ATOM 2236 N N . GLY A 1 288 ? 3.553 -6.347 37.181 1.00 95.38 288 GLY A N 1
ATOM 2237 C CA . GLY A 1 288 ? 2.131 -6.557 36.902 1.00 95.38 288 GLY A CA 1
ATOM 2238 C C . GLY A 1 288 ? 1.475 -7.705 37.668 1.00 95.38 288 GLY A C 1
ATOM 2239 O O . GLY A 1 288 ? 0.243 -7.752 37.732 1.00 95.38 288 GLY A O 1
ATOM 2240 N N . LEU A 1 289 ? 2.238 -8.620 38.276 1.00 95.50 289 LEU A N 1
ATOM 2241 C CA . LEU A 1 289 ? 1.663 -9.772 38.980 1.00 95.50 289 LEU A CA 1
ATOM 2242 C C . LEU A 1 289 ? 0.810 -9.350 40.184 1.00 95.50 289 LEU A C 1
ATOM 2244 O O . LEU A 1 289 ? -0.314 -9.830 40.347 1.00 95.50 289 LEU A O 1
ATOM 2248 N N . GLY A 1 290 ? 1.299 -8.422 41.010 1.00 94.12 290 GLY A N 1
ATOM 2249 C CA . GLY A 1 290 ? 0.540 -7.925 42.158 1.00 94.12 290 GLY A CA 1
ATOM 2250 C C . GLY A 1 290 ? -0.697 -7.143 41.726 1.00 94.12 290 GLY A C 1
ATOM 2251 O O . GLY A 1 290 ? -1.743 -7.240 42.369 1.00 94.12 290 GLY A O 1
ATOM 2252 N N . TRP A 1 291 ? -0.639 -6.454 40.583 1.00 93.88 291 TRP A N 1
ATOM 2253 C CA . TRP A 1 291 ? -1.813 -5.818 39.978 1.00 93.88 291 TRP A CA 1
ATOM 2254 C C . TRP A 1 291 ? -2.886 -6.832 39.572 1.00 93.88 291 TRP A C 1
ATOM 2256 O O . TRP A 1 291 ? -4.061 -6.628 39.890 1.00 93.88 291 TRP A O 1
ATOM 2266 N N . ILE A 1 292 ? -2.508 -7.948 38.940 1.00 91.31 292 ILE A N 1
ATOM 2267 C CA . ILE A 1 292 ? -3.447 -9.025 38.586 1.00 91.31 292 ILE A CA 1
ATOM 2268 C C . ILE A 1 292 ? -4.068 -9.625 39.852 1.00 91.31 292 ILE A C 1
ATOM 2270 O O . ILE A 1 292 ? -5.295 -9.734 39.943 1.00 91.31 292 ILE A O 1
ATOM 2274 N N . LEU A 1 293 ? -3.244 -9.953 40.851 1.00 90.62 293 LEU A N 1
ATOM 2275 C CA . LEU A 1 293 ? -3.700 -10.529 42.121 1.00 90.62 293 LEU A CA 1
ATOM 2276 C C . LEU A 1 293 ? -4.603 -9.567 42.909 1.00 90.62 293 LEU A C 1
ATOM 2278 O O . LEU A 1 293 ? -5.560 -10.009 43.543 1.00 90.62 293 LEU A O 1
ATOM 2282 N N . SER A 1 294 ? -4.377 -8.254 42.791 1.00 88.88 294 SER A N 1
ATOM 2283 C CA . SER A 1 294 ? -5.239 -7.215 43.375 1.00 88.88 294 SER A CA 1
ATOM 2284 C C . SER A 1 294 ? -6.601 -7.065 42.681 1.00 88.88 294 SER A C 1
ATOM 2286 O O . SER A 1 294 ? -7.428 -6.263 43.112 1.00 88.88 294 SER A O 1
ATOM 2288 N N . GLY A 1 295 ? -6.854 -7.821 41.605 1.00 86.12 295 GLY A N 1
ATOM 2289 C CA . GLY A 1 295 ? -8.083 -7.731 40.820 1.00 86.12 295 GLY A CA 1
ATOM 2290 C C . GLY A 1 295 ? -8.092 -6.580 39.814 1.00 86.12 295 GLY A C 1
ATOM 2291 O O . GLY A 1 295 ? -9.168 -6.166 39.399 1.00 86.12 295 GLY A O 1
ATOM 2292 N N . ARG A 1 296 ? -6.918 -6.078 39.407 1.00 87.56 296 ARG A N 1
ATOM 2293 C CA . ARG A 1 296 ? -6.753 -4.997 38.419 1.00 87.56 296 ARG A CA 1
ATOM 2294 C C . ARG A 1 296 ? -5.998 -5.491 37.174 1.00 87.56 296 ARG A C 1
ATOM 2296 O O . ARG A 1 296 ? -4.928 -4.967 36.848 1.00 87.56 296 ARG A O 1
ATOM 2303 N N . PRO A 1 297 ? -6.527 -6.499 36.454 1.00 87.75 297 PRO A N 1
ATOM 2304 C CA . PRO A 1 297 ? -5.824 -7.127 35.334 1.00 87.75 297 PRO A CA 1
ATOM 2305 C C . PRO A 1 297 ? -5.550 -6.158 34.178 1.00 87.75 297 PRO A C 1
ATOM 2307 O O . PRO A 1 297 ? -4.595 -6.365 33.441 1.00 87.75 297 PRO A O 1
ATOM 2310 N N . ILE A 1 298 ? -6.330 -5.081 34.041 1.00 85.94 298 ILE A N 1
ATOM 2311 C CA . ILE A 1 298 ? -6.138 -4.079 32.984 1.00 85.94 298 ILE A CA 1
ATOM 2312 C C . ILE A 1 298 ? -4.801 -3.333 33.087 1.00 85.94 298 ILE A C 1
ATOM 2314 O O . ILE A 1 298 ? -4.258 -2.922 32.069 1.00 85.94 298 ILE A O 1
ATOM 2318 N N . LEU A 1 299 ? -4.262 -3.176 34.300 1.00 88.75 299 LEU A N 1
ATOM 2319 C CA . LEU A 1 299 ? -2.927 -2.616 34.518 1.00 88.75 299 LEU A CA 1
ATOM 2320 C C . LEU A 1 299 ? -1.878 -3.725 34.556 1.00 88.75 299 LEU A C 1
ATOM 2322 O O . LEU A 1 299 ? -0.816 -3.597 33.955 1.00 88.75 299 LEU A O 1
ATOM 2326 N N . GLY A 1 300 ? -2.199 -4.836 35.221 1.00 92.00 300 GLY A N 1
ATOM 2327 C CA . GLY A 1 300 ? -1.248 -5.922 35.414 1.00 92.00 300 GLY A CA 1
ATOM 2328 C C . GLY A 1 300 ? -0.873 -6.676 34.138 1.00 92.00 300 GLY A C 1
ATOM 2329 O O . GLY A 1 300 ? 0.302 -6.951 33.940 1.00 92.00 300 GLY A O 1
ATOM 2330 N N . LEU A 1 301 ? -1.820 -6.971 33.240 1.00 91.69 301 LEU A N 1
ATOM 2331 C CA . LEU A 1 301 ? -1.531 -7.718 32.008 1.00 91.69 301 LEU A CA 1
ATOM 2332 C C . LEU A 1 301 ? -0.611 -6.950 31.046 1.00 91.69 301 LEU A C 1
ATOM 2334 O O . LEU A 1 301 ? 0.375 -7.542 30.610 1.00 91.69 301 LEU A O 1
ATOM 2338 N N . PRO A 1 302 ? -0.850 -5.660 30.722 1.00 94.00 302 PRO A N 1
ATOM 2339 C CA . PRO A 1 302 ? 0.090 -4.910 29.898 1.00 94.00 302 PRO A CA 1
ATOM 2340 C C . PRO A 1 302 ? 1.483 -4.843 30.513 1.00 94.00 302 PRO A C 1
ATOM 2342 O O . PRO A 1 302 ? 2.452 -5.079 29.797 1.00 94.00 302 PRO A O 1
ATOM 2345 N N . LEU A 1 303 ? 1.601 -4.580 31.821 1.00 95.00 303 LEU A N 1
ATOM 2346 C CA . LEU A 1 303 ? 2.895 -4.576 32.511 1.00 95.00 303 LEU A CA 1
ATOM 2347 C C . LEU A 1 303 ? 3.587 -5.945 32.406 1.00 95.00 303 LEU A C 1
ATOM 2349 O O . LEU A 1 303 ? 4.759 -6.003 32.045 1.00 95.00 303 LEU A O 1
ATOM 2353 N N . MET A 1 304 ? 2.846 -7.038 32.610 1.00 95.44 304 MET A N 1
ATOM 2354 C CA . MET A 1 304 ? 3.405 -8.394 32.632 1.00 95.44 304 MET A CA 1
ATOM 2355 C C . MET A 1 304 ? 3.804 -8.895 31.239 1.00 95.44 304 MET A C 1
ATOM 2357 O O . MET A 1 304 ? 4.644 -9.781 31.129 1.00 95.44 304 MET A O 1
ATOM 2361 N N . LEU A 1 305 ? 3.230 -8.326 30.174 1.00 94.69 305 LEU A N 1
ATOM 2362 C CA . LEU A 1 305 ? 3.596 -8.618 28.784 1.00 94.69 305 LEU A CA 1
ATOM 2363 C C . LEU A 1 305 ? 4.722 -7.709 28.274 1.00 94.69 305 LEU A C 1
ATOM 2365 O O . LEU A 1 305 ? 5.643 -8.172 27.605 1.00 94.69 305 LEU A O 1
ATOM 2369 N N . THR A 1 306 ? 4.657 -6.411 28.578 1.00 95.00 306 THR A N 1
ATOM 2370 C CA . THR A 1 306 ? 5.625 -5.416 28.083 1.00 95.00 306 THR A CA 1
ATOM 2371 C C . THR A 1 306 ? 6.921 -5.411 28.876 1.00 95.00 306 THR A C 1
ATOM 2373 O O . THR A 1 306 ? 7.986 -5.266 28.282 1.00 95.00 306 THR A O 1
ATOM 2376 N N . GLY A 1 307 ? 6.847 -5.619 30.189 1.00 96.12 307 GLY A N 1
ATOM 2377 C CA . GLY A 1 307 ? 7.998 -5.705 31.078 1.00 96.12 307 GLY A CA 1
ATOM 2378 C C . GLY A 1 307 ? 9.071 -6.674 30.582 1.00 96.12 307 GLY A C 1
ATOM 2379 O O . GLY A 1 307 ? 10.191 -6.234 30.312 1.00 96.12 307 GLY A O 1
ATOM 2380 N N . PRO A 1 308 ? 8.748 -7.962 30.364 1.00 96.44 308 PRO A N 1
ATOM 2381 C CA . PRO A 1 308 ? 9.750 -8.938 29.958 1.00 96.44 308 PRO A CA 1
ATOM 2382 C C . PRO A 1 308 ? 10.221 -8.718 28.522 1.00 96.44 308 PRO A C 1
ATOM 2384 O O . PRO A 1 308 ? 11.392 -8.945 28.231 1.00 96.44 308 PRO A O 1
ATOM 2387 N N . ALA A 1 309 ? 9.359 -8.215 27.630 1.00 96.06 309 ALA A N 1
ATOM 2388 C CA . ALA A 1 309 ? 9.775 -7.826 26.284 1.00 96.06 309 ALA A CA 1
ATOM 2389 C C . ALA A 1 309 ? 10.839 -6.714 26.325 1.00 96.06 309 ALA A C 1
ATOM 2391 O O . ALA A 1 309 ? 11.824 -6.763 25.588 1.00 96.06 309 ALA A O 1
ATOM 2392 N N . VAL A 1 310 ? 10.686 -5.731 27.216 1.00 96.25 310 VAL A N 1
ATOM 2393 C CA . VAL A 1 310 ? 11.679 -4.665 27.382 1.00 96.25 310 VAL A CA 1
ATOM 2394 C C . VAL A 1 310 ? 12.941 -5.184 28.073 1.00 96.25 310 VAL A C 1
ATOM 2396 O O . VAL A 1 310 ? 14.034 -5.000 27.536 1.00 96.25 310 VAL A O 1
ATOM 2399 N N . ALA A 1 311 ? 12.800 -5.860 29.217 1.00 96.12 311 ALA A N 1
ATOM 2400 C CA . ALA A 1 311 ? 13.917 -6.352 30.026 1.00 96.12 311 ALA A CA 1
ATOM 2401 C C . ALA A 1 311 ? 14.791 -7.367 29.280 1.00 96.12 311 ALA A C 1
ATOM 2403 O O . ALA A 1 311 ? 16.015 -7.295 29.348 1.00 96.12 311 ALA A O 1
ATOM 2404 N N . TRP A 1 312 ? 14.172 -8.301 28.557 1.00 95.44 312 TRP A N 1
ATOM 2405 C CA . TRP A 1 312 ? 14.861 -9.485 28.041 1.00 95.44 312 TRP A CA 1
ATOM 2406 C C . TRP A 1 312 ? 15.025 -9.506 26.520 1.00 95.44 312 TRP A C 1
ATOM 2408 O O . TRP A 1 312 ? 15.756 -10.354 26.018 1.00 95.44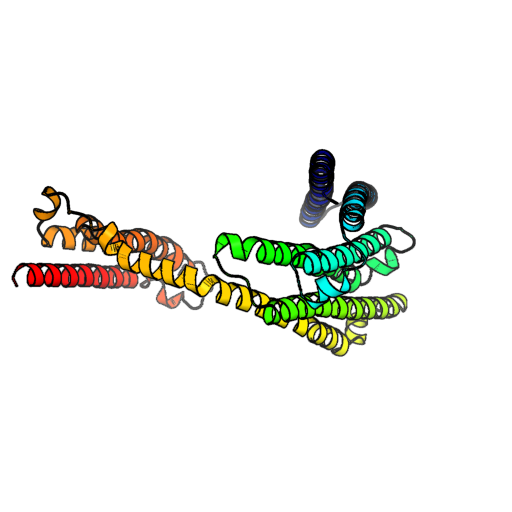 312 TRP A O 1
ATOM 2418 N N . ALA A 1 313 ? 14.411 -8.573 25.783 1.00 94.38 313 ALA A N 1
ATOM 2419 C CA . ALA A 1 313 ? 14.635 -8.437 24.341 1.00 94.38 313 ALA A CA 1
ATOM 2420 C C . ALA A 1 313 ? 15.146 -7.044 23.955 1.00 94.38 313 ALA A C 1
ATOM 2422 O O . ALA A 1 313 ? 16.239 -6.928 23.403 1.00 94.38 313 ALA A O 1
ATOM 2423 N N . VAL A 1 314 ? 14.401 -5.978 24.266 1.00 94.44 314 VAL A N 1
ATOM 2424 C CA . VAL A 1 314 ? 14.744 -4.621 23.795 1.00 94.44 314 VAL A CA 1
ATOM 2425 C C . VAL A 1 314 ? 16.043 -4.112 24.417 1.00 94.44 314 VAL A C 1
ATOM 2427 O O . VAL A 1 314 ? 16.918 -3.651 23.688 1.00 94.44 314 VAL A O 1
ATOM 2430 N N . ILE A 1 315 ? 16.194 -4.198 25.742 1.00 93.69 315 ILE A N 1
ATOM 2431 C CA . ILE A 1 315 ? 17.407 -3.728 26.423 1.00 93.69 315 ILE A CA 1
ATOM 2432 C C . ILE A 1 315 ? 18.636 -4.530 25.964 1.00 93.69 315 ILE A C 1
ATOM 2434 O O . ILE A 1 315 ? 19.593 -3.904 25.514 1.00 93.69 315 ILE A O 1
ATOM 2438 N N . PRO A 1 316 ? 18.639 -5.878 25.964 1.00 92.12 316 PRO A N 1
ATOM 2439 C CA . PRO A 1 316 ? 19.775 -6.637 25.451 1.00 92.12 316 PRO A CA 1
ATOM 2440 C C . PRO A 1 316 ? 20.119 -6.313 23.997 1.00 92.12 316 PRO A C 1
ATOM 2442 O O . PRO A 1 316 ? 21.296 -6.235 23.674 1.00 92.12 316 PRO A O 1
ATOM 2445 N N . LEU A 1 317 ? 19.128 -6.076 23.131 1.00 91.19 317 LEU A N 1
ATOM 2446 C CA . LEU A 1 317 ? 19.370 -5.717 21.732 1.00 91.19 317 LEU A CA 1
ATOM 2447 C C . LEU A 1 317 ? 20.025 -4.334 21.592 1.00 91.19 317 LEU A C 1
ATOM 2449 O O . LEU A 1 317 ? 20.999 -4.188 20.858 1.00 91.19 317 LEU A O 1
ATOM 2453 N N . LEU A 1 318 ? 19.502 -3.323 22.291 1.00 92.06 318 LEU A N 1
ATOM 2454 C CA . LEU A 1 318 ? 19.985 -1.940 22.198 1.00 92.06 318 LEU A CA 1
ATOM 2455 C C . LEU A 1 318 ? 21.334 -1.720 22.895 1.00 92.06 318 LEU A C 1
ATOM 2457 O O . LEU A 1 318 ? 22.087 -0.831 22.504 1.00 92.06 318 LEU A O 1
ATOM 2461 N N . PHE A 1 319 ? 21.620 -2.511 23.927 1.00 92.88 319 PHE A N 1
ATOM 2462 C CA . PHE A 1 319 ? 22.795 -2.378 24.788 1.00 92.88 319 PHE A CA 1
ATOM 2463 C C . PHE A 1 319 ? 23.745 -3.582 24.689 1.00 92.88 319 PHE A C 1
ATOM 2465 O O . PHE A 1 319 ? 24.587 -3.782 25.567 1.00 92.88 319 PHE A O 1
ATOM 2472 N N . SER A 1 320 ? 23.593 -4.397 23.639 1.00 87.56 320 SER A N 1
ATOM 2473 C CA . SER A 1 320 ? 24.389 -5.604 23.421 1.00 87.56 320 SER A CA 1
ATOM 2474 C C . SER A 1 320 ? 25.881 -5.269 23.399 1.00 87.56 320 SER A C 1
ATOM 2476 O O . SER A 1 320 ? 26.276 -4.386 22.634 1.00 87.56 320 SER A O 1
ATOM 2478 N N . PRO A 1 321 ? 26.736 -6.004 24.138 1.00 84.38 321 PRO A N 1
ATOM 2479 C CA . PRO A 1 321 ? 28.186 -5.844 24.048 1.00 84.38 321 PRO A CA 1
ATOM 2480 C C . PRO A 1 321 ? 28.743 -6.235 22.669 1.00 84.38 321 PRO A C 1
ATOM 2482 O O . PRO A 1 321 ? 29.908 -5.984 22.386 1.00 84.38 321 PRO A O 1
ATOM 2485 N N . TYR A 1 322 ? 27.915 -6.858 21.825 1.00 86.19 322 TYR A N 1
ATOM 2486 C CA . TYR A 1 322 ? 28.259 -7.307 20.479 1.00 86.19 322 TYR A CA 1
ATOM 2487 C C . TYR A 1 322 ? 27.818 -6.332 19.373 1.00 86.19 322 TYR A C 1
ATOM 2489 O O . TYR A 1 322 ? 27.917 -6.679 18.200 1.00 86.19 322 TYR A O 1
ATOM 2497 N N . GLY A 1 323 ? 27.271 -5.160 19.717 1.00 82.75 323 GLY A N 1
ATOM 2498 C CA . GLY A 1 323 ? 26.849 -4.149 18.744 1.00 82.75 323 GLY A CA 1
ATOM 2499 C C . GLY A 1 323 ? 27.709 -2.885 18.787 1.00 82.75 323 GLY A C 1
ATOM 2500 O O . GLY A 1 323 ? 28.160 -2.479 19.850 1.00 82.75 323 GLY A O 1
ATOM 2501 N N . ASP A 1 324 ? 27.841 -2.194 17.653 1.00 87.38 324 ASP A N 1
ATOM 2502 C CA . ASP A 1 324 ? 28.578 -0.918 17.538 1.00 87.38 324 ASP A CA 1
ATOM 2503 C C . ASP A 1 324 ? 27.691 0.314 17.825 1.00 87.38 324 ASP A C 1
ATOM 2505 O O . ASP A 1 324 ? 27.882 1.406 17.287 1.00 87.38 324 ASP A O 1
ATOM 2509 N N . GLY A 1 325 ? 26.648 0.135 18.639 1.00 84.88 325 GLY A N 1
ATOM 2510 C CA . GLY A 1 325 ? 25.652 1.167 18.913 1.00 84.88 325 GLY A CA 1
ATOM 2511 C C . GLY A 1 325 ? 26.146 2.239 19.897 1.00 84.88 325 GLY A C 1
ATOM 2512 O O . GLY A 1 325 ? 26.913 1.941 20.814 1.00 84.88 325 GLY A O 1
ATOM 2513 N N . PRO A 1 326 ? 25.627 3.481 19.817 1.00 86.31 326 PRO A N 1
ATOM 2514 C CA . PRO A 1 326 ? 26.028 4.583 20.703 1.00 86.31 326 PRO A CA 1
ATOM 2515 C C . PRO A 1 326 ? 25.672 4.357 22.186 1.00 86.31 326 PRO A C 1
ATOM 2517 O O . PRO A 1 326 ? 26.106 5.106 23.058 1.00 86.31 326 PRO A O 1
ATOM 2520 N N . LEU A 1 327 ? 24.870 3.332 22.487 1.00 87.50 327 LEU A N 1
ATOM 2521 C CA . LEU A 1 327 ? 24.385 3.011 23.828 1.00 87.50 327 LEU A CA 1
ATOM 2522 C C . LEU A 1 327 ? 25.279 2.015 24.589 1.00 87.50 327 LEU A C 1
ATOM 2524 O O . LEU A 1 327 ? 25.069 1.810 25.784 1.00 87.50 327 LEU A O 1
ATOM 2528 N N . LEU A 1 328 ? 26.304 1.450 23.941 1.00 86.06 328 LEU A N 1
ATOM 2529 C CA . LEU A 1 328 ? 27.191 0.420 24.498 1.00 86.06 328 LEU A CA 1
ATOM 2530 C C . LEU A 1 328 ? 27.774 0.798 25.872 1.00 86.06 328 LEU A C 1
ATOM 2532 O O . LEU A 1 328 ? 27.750 -0.003 26.807 1.00 86.06 328 LEU A O 1
ATOM 2536 N N . ALA A 1 329 ? 28.238 2.045 26.020 1.00 85.31 329 ALA A N 1
ATOM 2537 C CA . ALA A 1 329 ? 28.880 2.542 27.243 1.00 85.31 329 ALA A CA 1
ATOM 2538 C C . ALA A 1 329 ? 27.979 2.459 28.493 1.00 85.31 329 ALA A C 1
ATOM 2540 O O . ALA A 1 329 ? 28.470 2.394 29.622 1.00 85.31 329 ALA A O 1
ATOM 2541 N N . TRP A 1 330 ? 26.661 2.424 28.294 1.00 83.94 330 TRP A N 1
ATOM 2542 C CA . TRP A 1 330 ? 25.651 2.405 29.352 1.00 83.94 330 TRP A CA 1
ATOM 2543 C C . TRP A 1 330 ? 25.094 0.997 29.620 1.00 83.94 330 TRP A C 1
ATOM 2545 O O . TRP A 1 330 ? 24.368 0.788 30.595 1.00 83.94 330 TRP A O 1
ATOM 2555 N N . GLY A 1 331 ? 25.443 0.013 28.784 1.00 83.62 331 GLY A N 1
ATOM 2556 C CA . GLY A 1 331 ? 24.744 -1.269 28.722 1.00 83.62 331 GLY A CA 1
ATOM 2557 C C . GLY A 1 331 ? 24.855 -2.143 29.963 1.00 83.62 331 GLY A C 1
ATOM 2558 O O . GLY A 1 331 ? 23.876 -2.780 30.349 1.00 83.62 331 GLY A O 1
ATOM 2559 N N . ARG A 1 332 ? 25.995 -2.100 30.664 1.00 81.50 332 ARG A N 1
ATOM 2560 C CA . ARG A 1 332 ? 26.235 -2.934 31.859 1.00 81.50 332 ARG A CA 1
ATOM 2561 C C . ARG A 1 332 ? 25.269 -2.668 33.021 1.00 81.50 332 ARG A C 1
ATOM 2563 O O . ARG A 1 332 ? 25.091 -3.540 33.863 1.00 81.50 332 ARG A O 1
ATOM 2570 N N . TYR A 1 333 ? 24.647 -1.487 33.071 1.00 90.25 333 TYR A N 1
ATOM 2571 C CA . TYR A 1 333 ? 23.706 -1.117 34.136 1.00 90.25 333 TYR A CA 1
ATOM 2572 C C . TYR A 1 333 ? 22.278 -0.887 33.639 1.00 90.25 333 TYR A C 1
ATOM 2574 O O . TYR A 1 333 ? 21.369 -0.820 34.462 1.00 90.25 333 TYR A O 1
ATOM 2582 N N . ALA A 1 334 ? 22.056 -0.798 32.323 1.00 92.81 334 ALA A N 1
ATOM 2583 C CA . ALA A 1 334 ? 20.753 -0.466 31.749 1.00 92.81 334 ALA A CA 1
ATOM 2584 C C . ALA A 1 334 ? 19.643 -1.421 32.218 1.00 92.81 334 ALA A C 1
ATOM 2586 O O . ALA A 1 334 ? 18.576 -0.970 32.633 1.00 92.81 334 ALA A O 1
ATOM 2587 N N . LEU A 1 335 ? 19.918 -2.731 32.233 1.00 93.75 335 LEU A N 1
ATOM 2588 C CA . LEU A 1 335 ? 18.962 -3.729 32.710 1.00 93.75 335 LEU A CA 1
ATOM 2589 C C . LEU A 1 335 ? 18.679 -3.586 34.212 1.00 93.75 335 LEU A C 1
ATOM 2591 O O . LEU A 1 335 ? 17.522 -3.564 34.612 1.00 93.75 335 LEU A O 1
ATOM 2595 N N . LEU A 1 336 ? 19.713 -3.434 35.043 1.00 94.94 336 LEU A N 1
ATOM 2596 C CA . LEU A 1 336 ? 19.550 -3.286 36.496 1.00 94.94 336 LEU A CA 1
ATOM 2597 C C . LEU A 1 336 ? 18.751 -2.029 36.855 1.00 94.94 336 LEU A C 1
ATOM 2599 O O . LEU A 1 336 ? 17.844 -2.089 37.684 1.00 94.94 336 LEU A O 1
ATOM 2603 N N . VAL A 1 337 ? 19.054 -0.903 36.202 1.00 95.38 337 VAL A N 1
ATOM 2604 C CA . VAL A 1 337 ? 18.316 0.353 36.380 1.00 95.38 337 VAL A CA 1
ATOM 2605 C C . VAL A 1 337 ? 16.864 0.174 35.951 1.00 95.38 337 VAL A C 1
ATOM 2607 O O . VAL A 1 337 ? 15.971 0.563 36.700 1.00 95.38 337 VAL A O 1
ATOM 2610 N N . TYR A 1 338 ? 16.617 -0.449 34.794 1.00 95.81 338 TYR A N 1
ATOM 2611 C CA . TYR A 1 338 ? 15.260 -0.730 34.335 1.00 95.81 338 TYR A CA 1
ATOM 2612 C C . TYR A 1 338 ? 14.483 -1.561 35.355 1.00 95.81 338 TYR A C 1
ATOM 2614 O O . TYR A 1 338 ? 13.423 -1.120 35.782 1.00 95.81 338 TYR A O 1
ATOM 2622 N N . LEU A 1 339 ? 15.032 -2.701 35.792 1.00 97.06 339 LEU A N 1
ATOM 2623 C CA . LEU A 1 339 ? 14.383 -3.609 36.741 1.00 97.06 339 LEU A CA 1
ATOM 2624 C C . LEU A 1 339 ? 14.044 -2.905 38.058 1.00 97.06 339 LEU A C 1
ATOM 2626 O O . LEU A 1 339 ? 12.920 -3.021 38.548 1.00 97.06 339 LEU A O 1
ATOM 2630 N N . LEU A 1 340 ? 14.977 -2.132 38.620 1.00 97.44 340 LEU A N 1
ATOM 2631 C CA . LEU A 1 340 ? 14.741 -1.384 39.857 1.00 97.44 340 LEU A CA 1
ATOM 2632 C C . LEU A 1 340 ? 13.668 -0.308 39.672 1.00 97.44 340 LEU A C 1
ATOM 2634 O O . LEU A 1 340 ? 12.717 -0.244 40.451 1.00 97.44 340 LEU A O 1
ATOM 2638 N N . VAL A 1 341 ? 13.789 0.518 38.631 1.00 97.31 341 VAL A N 1
ATOM 2639 C CA . VAL A 1 341 ? 12.858 1.624 38.379 1.00 97.31 341 VAL A CA 1
ATOM 2640 C C . VAL A 1 341 ? 11.460 1.096 38.060 1.00 97.31 341 VAL A C 1
ATOM 2642 O O . VAL A 1 341 ? 10.490 1.562 38.656 1.00 97.31 341 VAL A O 1
ATOM 2645 N N . SER A 1 342 ? 11.328 0.096 37.183 1.00 96.94 342 SER A N 1
ATOM 2646 C CA . SER A 1 342 ? 10.031 -0.495 36.840 1.00 96.94 342 SER A CA 1
ATOM 2647 C C . SER A 1 342 ? 9.366 -1.138 38.054 1.00 96.94 342 SER A C 1
ATOM 2649 O O . SER A 1 342 ? 8.160 -0.978 38.242 1.00 96.94 342 SER A O 1
ATOM 2651 N N . THR A 1 343 ? 10.147 -1.807 38.909 1.00 97.94 343 THR A N 1
ATOM 2652 C CA . THR A 1 343 ? 9.647 -2.396 40.158 1.00 97.94 343 THR A CA 1
ATOM 2653 C C . THR A 1 343 ? 9.131 -1.321 41.102 1.00 97.94 343 THR A C 1
ATOM 2655 O O . THR A 1 343 ? 7.987 -1.398 41.545 1.00 97.94 343 THR A O 1
ATOM 2658 N N . LEU A 1 344 ? 9.937 -0.296 41.391 1.00 97.88 344 LEU A N 1
ATOM 2659 C CA . LEU A 1 344 ? 9.561 0.778 42.312 1.00 97.88 344 LEU A CA 1
ATOM 2660 C C . LEU A 1 344 ? 8.311 1.520 41.833 1.00 97.88 344 LEU A C 1
ATOM 2662 O O . LEU A 1 344 ? 7.399 1.762 42.624 1.00 97.88 344 LEU A O 1
ATOM 2666 N N . LEU A 1 345 ? 8.240 1.834 40.537 1.00 97.31 345 LEU A N 1
ATOM 2667 C CA . LEU A 1 345 ? 7.073 2.485 39.945 1.00 97.31 345 LEU A CA 1
ATOM 2668 C C . LEU A 1 345 ? 5.827 1.600 40.037 1.00 97.31 345 LEU A C 1
ATOM 2670 O O . LEU A 1 345 ? 4.758 2.086 40.411 1.00 97.31 345 LEU A O 1
ATOM 2674 N N . SER A 1 346 ? 5.952 0.307 39.735 1.00 97.19 346 SER A N 1
ATOM 2675 C CA . SER A 1 346 ? 4.811 -0.606 39.752 1.00 97.19 346 SER A CA 1
ATOM 2676 C C . SER A 1 346 ? 4.307 -0.893 41.171 1.00 97.19 346 SER A C 1
ATOM 2678 O O . SER A 1 346 ? 3.108 -0.772 41.434 1.00 97.19 346 SER A O 1
ATOM 2680 N N . VAL A 1 347 ? 5.212 -1.181 42.114 1.00 97.56 347 VAL A N 1
ATOM 2681 C CA . VAL A 1 347 ? 4.899 -1.381 43.541 1.00 97.56 347 VAL A CA 1
ATOM 2682 C C . VAL A 1 347 ? 4.313 -0.108 44.150 1.00 97.56 347 VAL A C 1
ATOM 2684 O O . VAL A 1 347 ? 3.276 -0.163 44.814 1.00 97.56 347 VAL A O 1
ATOM 2687 N N . GLY A 1 348 ? 4.934 1.048 43.898 1.00 97.12 348 GLY A N 1
ATOM 2688 C CA . GLY A 1 348 ? 4.457 2.342 44.386 1.00 97.12 348 GLY A CA 1
ATOM 2689 C C . GLY A 1 348 ? 3.065 2.680 43.850 1.00 97.12 348 GLY A C 1
ATOM 2690 O O . GLY A 1 348 ? 2.183 3.084 44.612 1.00 97.12 348 GLY A O 1
ATOM 2691 N N . GLY A 1 349 ? 2.827 2.428 42.560 1.00 96.31 349 GLY A N 1
ATOM 2692 C CA . GLY A 1 349 ? 1.507 2.566 41.949 1.00 96.31 349 GLY A CA 1
ATOM 2693 C C . GLY A 1 349 ? 0.465 1.639 42.582 1.00 96.31 349 GLY A C 1
ATOM 2694 O O . GLY A 1 349 ? -0.651 2.079 42.879 1.00 96.31 349 GLY A O 1
ATOM 2695 N N . LEU A 1 350 ? 0.826 0.376 42.840 1.00 95.19 350 LEU A N 1
ATOM 2696 C CA . LEU A 1 350 ? -0.073 -0.609 43.444 1.00 95.19 350 LEU A CA 1
ATOM 2697 C C . LEU A 1 350 ? -0.443 -0.220 44.878 1.00 95.19 350 LEU A C 1
ATOM 2699 O O . LEU A 1 350 ? -1.616 -0.305 45.259 1.00 95.19 350 LEU A O 1
ATOM 2703 N N . TRP A 1 351 ? 0.534 0.248 45.658 1.00 96.06 351 TRP A N 1
ATOM 2704 C CA . TRP A 1 351 ? 0.330 0.735 47.020 1.00 96.06 351 TRP A CA 1
ATOM 2705 C C . TRP A 1 351 ? -0.614 1.942 47.051 1.00 96.06 351 TRP A C 1
ATOM 2707 O O . TRP A 1 351 ? -1.655 1.881 47.709 1.00 96.06 351 TRP A O 1
ATOM 2717 N N . LEU A 1 352 ? -0.328 2.986 46.263 1.00 95.00 352 LEU A N 1
ATOM 2718 C CA . LEU A 1 352 ? -1.165 4.190 46.165 1.00 95.00 352 LEU A CA 1
ATOM 2719 C C . LEU A 1 352 ? -2.605 3.858 45.755 1.00 95.00 352 LEU A C 1
ATOM 2721 O O . LEU A 1 352 ? -3.566 4.366 46.336 1.00 95.00 352 LEU A O 1
ATOM 2725 N N . SER A 1 353 ? -2.771 2.986 44.759 1.00 91.25 353 SER A N 1
ATOM 2726 C CA . SER A 1 353 ? -4.088 2.573 44.271 1.00 91.25 353 SER A CA 1
ATOM 2727 C C . SER A 1 353 ? -4.885 1.810 45.336 1.00 91.25 353 SER A C 1
ATOM 2729 O O . SER A 1 353 ? -6.096 1.994 45.495 1.00 91.25 353 SER A O 1
ATOM 2731 N N . SER A 1 354 ? -4.212 0.955 46.104 1.00 89.00 354 SER A N 1
ATOM 2732 C CA . SER A 1 354 ? -4.831 0.172 47.176 1.00 89.00 354 SER A CA 1
ATOM 2733 C C . SER A 1 354 ? -5.205 1.043 48.378 1.00 89.00 354 SER A C 1
ATOM 2735 O O . SER A 1 354 ? -6.320 0.919 48.880 1.00 89.00 354 SER A O 1
ATOM 2737 N N . TYR A 1 355 ? -4.344 1.994 48.756 1.00 91.44 355 TYR A N 1
ATOM 2738 C CA . TYR A 1 355 ? -4.625 2.973 49.809 1.00 91.44 355 TYR A CA 1
ATOM 2739 C C . TYR A 1 355 ? -5.866 3.820 49.490 1.00 91.44 355 TYR A C 1
ATOM 2741 O O . TYR A 1 355 ? -6.781 3.918 50.306 1.00 91.44 355 TYR A O 1
ATOM 2749 N N . ARG A 1 356 ? -5.967 4.347 48.260 1.00 88.69 356 ARG A N 1
ATOM 2750 C CA . ARG A 1 356 ? -7.151 5.105 47.807 1.00 88.69 356 ARG A CA 1
ATOM 2751 C C . ARG A 1 356 ? -8.440 4.288 47.883 1.00 88.69 356 ARG A C 1
ATOM 2753 O O . ARG A 1 356 ? -9.477 4.812 48.265 1.00 88.69 356 ARG A O 1
ATOM 2760 N N . THR A 1 357 ? -8.377 3.002 47.538 1.00 84.88 357 THR A N 1
ATOM 2761 C CA . THR A 1 357 ? -9.557 2.122 47.577 1.00 84.88 357 THR A CA 1
ATOM 2762 C C . THR A 1 357 ? -10.006 1.841 49.012 1.00 84.88 357 THR A C 1
ATOM 2764 O O . THR A 1 357 ? -11.202 1.750 49.267 1.00 84.88 357 THR A O 1
ATOM 2767 N N . ALA A 1 358 ? -9.063 1.715 49.950 1.00 84.69 358 ALA A N 1
ATOM 2768 C CA . ALA A 1 358 ? -9.375 1.555 51.367 1.00 84.69 358 ALA A CA 1
ATOM 2769 C C . ALA A 1 358 ? -10.014 2.824 51.956 1.00 84.69 358 ALA A C 1
ATOM 2771 O O . ALA A 1 358 ? -11.011 2.716 52.660 1.00 84.69 358 ALA A O 1
ATOM 2772 N N . ALA A 1 359 ? -9.500 4.009 51.605 1.00 85.00 359 ALA A N 1
ATOM 2773 C CA . ALA A 1 359 ? -10.049 5.288 52.057 1.00 85.00 359 ALA A CA 1
ATOM 2774 C C . ALA A 1 359 ? -11.512 5.491 51.616 1.00 85.00 359 ALA A C 1
ATOM 2776 O O . ALA A 1 359 ? -12.347 5.847 52.437 1.00 85.00 359 ALA A O 1
ATOM 2777 N N . VAL A 1 360 ? -11.841 5.176 50.356 1.00 83.88 360 VAL A N 1
ATOM 2778 C CA . VAL A 1 360 ? -13.215 5.275 49.815 1.00 83.88 360 VAL A CA 1
ATOM 2779 C C . VAL A 1 360 ? -14.192 4.292 50.472 1.00 83.88 360 VAL A C 1
ATOM 2781 O O . VAL A 1 360 ? -15.382 4.559 50.514 1.00 83.88 360 VAL A O 1
ATOM 2784 N N . LYS A 1 361 ? -13.722 3.143 50.974 1.00 80.50 361 LYS A N 1
ATOM 2785 C CA . LYS A 1 361 ? -14.575 2.194 51.712 1.00 80.50 361 LYS A CA 1
ATOM 2786 C C . LYS A 1 361 ? -14.846 2.620 53.158 1.00 80.50 361 LYS A C 1
ATOM 2788 O O . LYS A 1 361 ? -15.742 2.055 53.775 1.00 80.50 361 LYS A O 1
ATOM 2793 N N . ALA A 1 362 ? -14.022 3.510 53.710 1.00 80.31 362 ALA A N 1
ATOM 2794 C CA . ALA A 1 362 ? -14.130 3.975 55.090 1.00 80.31 362 ALA A CA 1
ATOM 2795 C C . ALA A 1 362 ? -14.982 5.251 55.231 1.00 80.31 362 ALA A C 1
ATOM 2797 O O . ALA A 1 362 ? -15.462 5.522 56.329 1.00 80.31 362 ALA A O 1
ATOM 2798 N N . SER A 1 363 ? -15.141 6.018 54.146 1.00 74.94 363 SER A N 1
ATOM 2799 C CA . SER A 1 363 ? -16.095 7.129 54.000 1.00 74.94 363 SER A CA 1
ATOM 2800 C C . SER A 1 363 ? -17.467 6.628 53.580 1.00 74.94 363 SER A C 1
ATOM 2802 O O . SER A 1 363 ? -18.467 7.177 54.084 1.00 74.94 363 SER A O 1
#

Foldseek 3Di:
DDDDPVLVVVLVVLQVVLVCQQVVLVVVLVVVVVVVVVVVDDDVVNVVVSVVVSLVSNVVSLVSNLVSLVSVLVRLVVVDPPVCQCVCLQQLALNVLQVQQNVLLVVLSVLVVLCSPPVRVCLQPVQPLRVVLSVCSNVQRHPVSNVLSVCQVCLCVVQVFHFDSVLSNLLSCLRSQLSVQLSVLSSVLSNQLSVVVVVVDDNVVSVVVCPPVSVVSNVVSNVSNVRSVVSSVVRSVVSCPVVVVVVVVVVVCVQVVQLPDDDPVLVVDDLVVLLVQQLVCLLVQQHQSSCVSNSNNVRRVCSRVVRCCCLPPVLCVQQPCPDPHPCVVVNVCPNVVNSVVSSCVRSVVSVVVVVVVVVVVVD